Protein AF-A0A8T7APP6-F1 (afdb_monomer)

Mean predicted aligned error: 15.95 Å

Structure (mmCIF, N/CA/C/O backbone):
data_AF-A0A8T7APP6-F1
#
_entry.id   AF-A0A8T7APP6-F1
#
loop_
_atom_site.group_PDB
_atom_site.id
_atom_site.type_symbol
_atom_site.label_atom_id
_atom_site.label_alt_id
_atom_site.label_comp_id
_atom_site.label_asym_id
_atom_site.label_entity_id
_atom_site.label_seq_id
_atom_site.pdbx_PDB_ins_code
_atom_site.Cartn_x
_atom_site.Cartn_y
_atom_site.Cartn_z
_atom_site.occupancy
_atom_site.B_iso_or_equiv
_atom_site.auth_seq_id
_atom_site.auth_comp_id
_atom_site.auth_asym_id
_atom_site.auth_atom_id
_atom_site.pdbx_PDB_model_num
ATOM 1 N N . MET A 1 1 ? 75.623 -2.218 -17.864 1.00 38.72 1 MET A N 1
ATOM 2 C CA . MET A 1 1 ? 74.385 -1.971 -18.637 1.00 38.72 1 MET A CA 1
ATOM 3 C C . MET A 1 1 ? 73.734 -3.319 -18.942 1.00 38.72 1 MET A C 1
ATOM 5 O O . MET A 1 1 ? 74.278 -4.060 -19.744 1.00 38.72 1 MET A O 1
ATOM 9 N N . LYS A 1 2 ? 72.652 -3.696 -18.248 1.00 43.50 2 LYS A N 1
ATOM 10 C CA . LYS A 1 2 ? 71.908 -4.951 -18.480 1.00 43.50 2 LYS A CA 1
ATOM 11 C C . LYS A 1 2 ? 70.456 -4.585 -18.787 1.00 43.50 2 LYS A C 1
ATOM 13 O O . LYS A 1 2 ? 69.787 -4.009 -17.937 1.00 43.50 2 LYS A O 1
ATOM 18 N N . ARG A 1 3 ? 70.015 -4.845 -20.020 1.00 54.69 3 ARG A N 1
ATOM 19 C CA . ARG A 1 3 ? 68.634 -4.648 -20.479 1.00 54.69 3 ARG A CA 1
ATOM 20 C C . ARG A 1 3 ? 67.895 -5.976 -20.334 1.00 54.69 3 ARG A C 1
ATOM 22 O O . ARG A 1 3 ? 68.208 -6.918 -21.053 1.00 54.69 3 ARG A O 1
ATOM 29 N N . SER A 1 4 ? 66.944 -6.037 -19.407 1.00 59.22 4 SER A N 1
ATOM 30 C CA . SER A 1 4 ? 65.998 -7.147 -19.296 1.00 59.22 4 SER A CA 1
ATOM 31 C C . SER A 1 4 ? 64.778 -6.847 -20.165 1.00 59.22 4 SER A C 1
ATOM 33 O O . SER A 1 4 ? 64.033 -5.909 -19.893 1.00 59.22 4 SER A O 1
ATOM 35 N N . LEU A 1 5 ? 64.610 -7.633 -21.227 1.00 61.16 5 LEU A N 1
ATOM 36 C CA . LEU A 1 5 ? 63.409 -7.708 -22.057 1.00 61.16 5 LEU A CA 1
ATOM 37 C C . LEU A 1 5 ? 62.385 -8.602 -21.344 1.00 61.16 5 LEU A C 1
ATOM 39 O O . LEU A 1 5 ? 62.584 -9.810 -21.255 1.00 61.16 5 LEU A O 1
ATOM 43 N N . PHE A 1 6 ? 61.302 -8.014 -20.834 1.00 55.47 6 PHE A N 1
ATOM 44 C CA . PHE A 1 6 ? 60.120 -8.756 -20.391 1.00 55.47 6 PHE A CA 1
ATOM 45 C C . PHE A 1 6 ? 59.153 -8.885 -21.575 1.00 55.47 6 PHE A C 1
ATOM 47 O O . PHE A 1 6 ? 58.551 -7.901 -22.002 1.00 55.47 6 PHE A O 1
ATOM 54 N N . LEU A 1 7 ? 59.027 -10.100 -22.116 1.00 63.56 7 LEU A N 1
ATOM 55 C CA . LEU A 1 7 ? 57.957 -10.475 -23.041 1.00 63.56 7 LEU A CA 1
ATOM 56 C C . LEU A 1 7 ? 56.639 -10.563 -22.256 1.00 63.56 7 LEU A C 1
ATOM 58 O O . LEU A 1 7 ? 56.467 -11.454 -21.427 1.00 63.56 7 LEU A O 1
ATOM 62 N N . ALA A 1 8 ? 55.706 -9.654 -22.532 1.00 59.22 8 ALA A N 1
ATOM 63 C CA . ALA A 1 8 ? 54.322 -9.762 -22.087 1.00 59.22 8 ALA A CA 1
ATOM 64 C C . ALA A 1 8 ? 53.548 -10.650 -23.077 1.00 59.22 8 ALA A C 1
ATOM 66 O O . ALA A 1 8 ? 53.240 -10.232 -24.192 1.00 59.22 8 ALA A O 1
ATOM 67 N N . ALA A 1 9 ? 53.261 -11.891 -22.682 1.00 61.16 9 ALA A N 1
ATOM 68 C CA . ALA A 1 9 ? 52.357 -12.771 -23.412 1.00 61.16 9 ALA A CA 1
ATOM 69 C C . ALA A 1 9 ? 50.904 -12.337 -23.149 1.00 61.16 9 ALA A C 1
ATOM 71 O O . ALA A 1 9 ? 50.407 -12.460 -22.029 1.00 61.16 9 ALA A O 1
ATOM 72 N N . LEU A 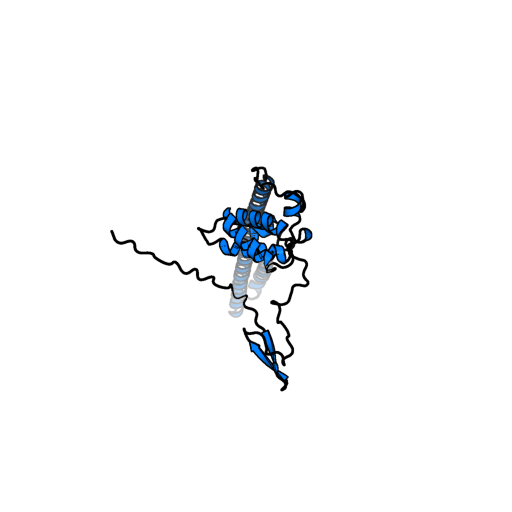1 10 ? 50.229 -11.811 -24.176 1.00 59.69 10 LEU A N 1
ATOM 73 C CA . LEU A 1 10 ? 48.789 -11.559 -24.158 1.00 59.69 10 LEU A CA 1
ATOM 74 C C . LEU A 1 10 ? 48.030 -12.896 -24.109 1.00 59.69 10 LEU A C 1
ATOM 76 O O . LEU A 1 10 ? 47.974 -13.614 -25.106 1.00 59.69 10 LEU A O 1
ATOM 80 N N . LEU A 1 11 ? 47.403 -13.211 -22.973 1.00 55.00 11 LEU A N 1
ATOM 81 C CA . LEU A 1 11 ? 46.329 -14.203 -22.915 1.00 55.00 11 LEU A CA 1
ATOM 82 C C . LEU A 1 11 ? 45.021 -13.530 -23.346 1.00 55.00 11 LEU A C 1
ATOM 84 O O . LEU A 1 11 ? 44.383 -12.830 -22.563 1.00 55.00 11 LEU A O 1
ATOM 88 N N . ALA A 1 12 ? 44.611 -13.756 -24.593 1.00 54.31 12 ALA A N 1
ATOM 89 C CA . ALA A 1 12 ? 43.241 -13.509 -25.019 1.00 54.31 12 ALA A CA 1
ATOM 90 C C . ALA A 1 12 ? 42.350 -14.615 -24.430 1.00 54.31 12 ALA A C 1
ATOM 92 O O . ALA A 1 12 ? 42.326 -15.740 -24.927 1.00 54.31 12 ALA A O 1
ATOM 93 N N . ALA A 1 13 ? 41.652 -14.314 -23.336 1.00 51.97 13 ALA A N 1
ATOM 94 C CA . ALA A 1 13 ? 40.596 -15.177 -22.829 1.00 51.97 13 ALA A CA 1
ATOM 95 C C . ALA A 1 13 ? 39.431 -15.149 -23.829 1.00 51.97 13 ALA A C 1
ATOM 97 O O . ALA A 1 13 ? 38.737 -14.140 -23.950 1.00 51.97 13 ALA A O 1
ATOM 98 N N . ALA A 1 14 ? 39.235 -16.243 -24.567 1.00 59.78 14 ALA A N 1
ATOM 99 C CA . ALA A 1 14 ? 38.012 -16.45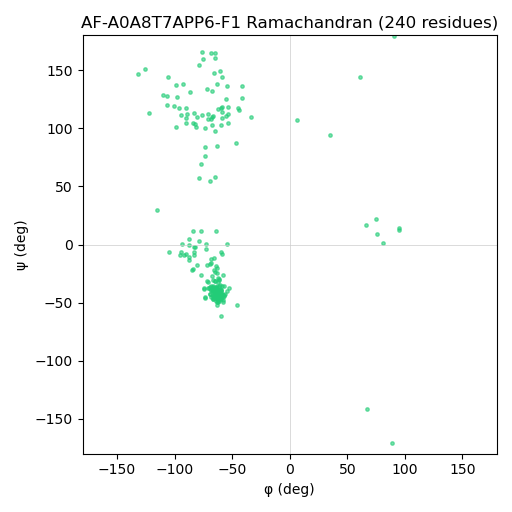0 -25.327 1.00 59.78 14 ALA A CA 1
ATOM 100 C C . ALA A 1 14 ? 36.841 -16.449 -24.335 1.00 59.78 14 ALA A C 1
ATOM 102 O O . ALA A 1 14 ? 36.791 -17.278 -23.425 1.00 59.78 14 ALA A O 1
ATOM 103 N N . THR A 1 15 ? 35.926 -15.494 -24.473 1.00 49.59 15 THR A N 1
ATOM 104 C CA . THR A 1 15 ? 34.665 -15.481 -23.734 1.00 49.59 15 THR A CA 1
ATOM 105 C C . THR A 1 15 ? 33.856 -16.686 -24.193 1.00 49.59 15 THR A C 1
ATOM 107 O O . THR A 1 15 ? 33.252 -16.666 -25.262 1.00 49.59 15 THR A O 1
ATOM 110 N N . ALA A 1 16 ? 33.918 -17.774 -23.428 1.00 57.25 16 ALA A N 1
ATOM 111 C CA . ALA A 1 16 ? 33.112 -18.955 -23.674 1.00 57.25 16 ALA A CA 1
ATOM 112 C C . ALA A 1 16 ? 31.644 -18.600 -23.402 1.00 57.25 16 ALA A C 1
ATOM 114 O O . ALA A 1 16 ? 31.233 -18.498 -22.245 1.00 57.25 16 ALA A O 1
ATOM 115 N N . ASP A 1 17 ? 30.865 -18.385 -24.462 1.00 53.62 17 ASP A N 1
ATOM 116 C CA . ASP A 1 17 ? 29.408 -18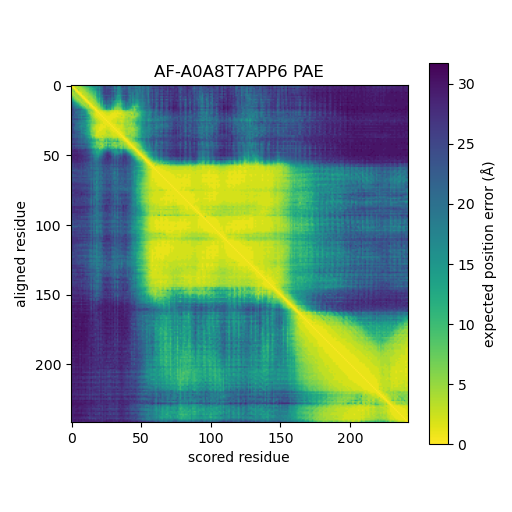.368 -24.376 1.00 53.62 17 ASP A CA 1
ATOM 117 C C . ASP A 1 17 ? 28.954 -19.727 -23.833 1.00 53.62 17 ASP A C 1
ATOM 119 O O . ASP A 1 17 ? 29.094 -20.763 -24.488 1.00 53.62 17 ASP A O 1
ATOM 123 N N . ALA A 1 18 ? 28.470 -19.738 -22.590 1.00 58.97 18 ALA A N 1
ATOM 124 C CA . ALA A 1 18 ? 28.021 -20.941 -21.902 1.00 58.97 18 ALA A CA 1
ATOM 125 C C . ALA A 1 18 ? 26.674 -21.410 -22.479 1.00 58.97 18 ALA A C 1
ATOM 127 O O . ALA A 1 18 ? 25.617 -21.205 -21.886 1.00 58.97 18 ALA A O 1
ATOM 128 N N . ALA A 1 19 ? 26.708 -22.026 -23.659 1.00 66.38 19 ALA A N 1
ATOM 129 C CA . ALA A 1 19 ? 25.568 -22.725 -24.236 1.00 66.38 19 ALA A CA 1
ATOM 130 C C . ALA A 1 19 ? 25.528 -24.173 -23.719 1.00 66.38 19 ALA A C 1
ATOM 132 O O . ALA A 1 19 ? 26.536 -24.881 -23.740 1.00 66.38 19 ALA A O 1
ATOM 133 N N . VAL A 1 20 ? 24.359 -24.626 -23.256 1.00 77.44 20 VAL A N 1
ATOM 134 C CA . VAL A 1 20 ? 24.126 -26.026 -22.868 1.00 77.44 20 VAL A CA 1
ATOM 135 C C . VAL A 1 20 ? 23.389 -26.724 -24.008 1.00 77.44 20 VAL A C 1
ATOM 137 O O . VAL A 1 20 ? 22.278 -26.344 -24.373 1.00 77.44 20 VAL A O 1
ATOM 140 N N . TYR A 1 21 ? 24.004 -27.757 -24.572 1.00 78.50 21 TYR A N 1
ATOM 141 C CA . TYR A 1 21 ? 23.461 -28.556 -25.665 1.00 78.50 21 TYR A CA 1
ATOM 142 C C . TYR A 1 21 ? 22.708 -29.763 -25.111 1.00 78.50 21 TYR A C 1
ATOM 144 O O . TYR A 1 21 ? 23.184 -30.432 -24.191 1.00 78.50 21 TYR A O 1
ATOM 152 N N . ARG A 1 22 ? 21.547 -30.075 -25.695 1.00 80.81 22 ARG A N 1
ATOM 153 C CA . ARG A 1 22 ? 20.831 -31.329 -25.449 1.00 80.81 22 ARG A CA 1
ATOM 154 C C . ARG A 1 22 ? 21.200 -32.317 -26.554 1.00 80.81 22 ARG A C 1
ATOM 156 O O . ARG A 1 22 ? 20.908 -32.067 -27.720 1.00 80.81 22 ARG A O 1
ATOM 163 N N . CYS A 1 23 ? 21.832 -33.424 -26.182 1.00 83.94 23 CYS A N 1
ATOM 164 C CA . CYS A 1 23 ? 22.243 -34.486 -27.094 1.00 83.94 23 CYS A CA 1
ATOM 165 C C . CYS A 1 23 ? 21.339 -35.707 -26.907 1.00 83.94 23 CYS A C 1
ATOM 167 O O . CYS A 1 23 ? 21.184 -36.196 -25.785 1.00 83.94 23 CYS A O 1
ATOM 169 N N . THR A 1 24 ? 20.770 -36.213 -28.000 1.00 83.94 24 THR A N 1
ATOM 170 C CA . THR A 1 24 ? 19.948 -37.432 -27.994 1.00 83.94 24 THR A CA 1
ATOM 171 C C . THR A 1 24 ? 20.737 -38.568 -28.643 1.00 83.94 24 THR A C 1
ATOM 173 O O . THR A 1 24 ? 21.173 -38.439 -29.787 1.00 83.94 24 THR A O 1
ATOM 176 N N . GLY A 1 25 ? 20.978 -39.645 -27.895 1.00 82.38 25 GLY A N 1
ATOM 177 C CA . GLY A 1 25 ? 21.683 -40.837 -28.368 1.00 82.38 25 GLY A CA 1
ATOM 178 C C . GLY A 1 25 ? 20.816 -41.721 -29.268 1.00 82.38 25 GLY A C 1
ATOM 179 O O . GLY A 1 25 ? 19.594 -41.583 -29.308 1.00 82.38 25 GLY A O 1
ATOM 180 N N . ALA A 1 26 ? 21.446 -42.660 -29.983 1.00 81.56 26 ALA A N 1
ATOM 181 C CA . ALA A 1 26 ? 20.751 -43.623 -30.850 1.00 81.56 26 ALA A CA 1
ATOM 182 C C . ALA A 1 26 ? 19.825 -44.589 -30.079 1.00 81.56 26 ALA A C 1
ATOM 184 O O . ALA A 1 26 ? 18.930 -45.193 -30.661 1.00 81.56 26 ALA A O 1
ATOM 185 N N . ASP A 1 27 ? 20.032 -44.717 -28.769 1.00 86.12 27 ASP A N 1
ATOM 186 C CA . ASP A 1 27 ? 19.192 -45.440 -27.811 1.00 86.12 27 ASP A CA 1
ATOM 187 C C . ASP A 1 27 ? 17.987 -44.617 -27.311 1.00 86.12 27 ASP A C 1
ATOM 189 O O . ASP A 1 27 ? 17.178 -45.111 -26.527 1.00 86.12 27 ASP A O 1
ATOM 193 N N . GLY A 1 28 ? 17.862 -43.357 -27.742 1.00 82.06 28 GLY A N 1
ATOM 194 C CA . GLY A 1 28 ? 16.847 -42.415 -27.273 1.00 82.06 28 GLY A CA 1
ATOM 195 C C . GLY A 1 28 ? 17.186 -41.735 -25.941 1.00 82.06 28 GLY A C 1
ATOM 196 O O . GLY A 1 28 ? 16.395 -40.920 -25.458 1.00 82.06 28 GLY A O 1
ATOM 197 N N . ALA A 1 29 ? 18.349 -42.011 -25.340 1.00 80.56 29 ALA A N 1
ATOM 198 C CA . ALA A 1 29 ? 18.755 -41.374 -24.093 1.00 80.56 29 ALA A CA 1
ATOM 199 C C . ALA A 1 29 ? 19.127 -39.900 -24.324 1.00 80.56 29 ALA A C 1
ATOM 201 O O . ALA A 1 29 ? 19.860 -39.553 -25.250 1.00 80.56 29 ALA A O 1
ATOM 202 N N . THR A 1 30 ? 18.625 -39.011 -23.463 1.00 81.56 30 THR A N 1
ATOM 203 C CA . THR A 1 30 ? 18.935 -37.575 -23.509 1.00 81.56 30 THR A CA 1
ATOM 204 C C . THR A 1 30 ? 20.030 -37.236 -22.497 1.00 81.56 30 THR A C 1
ATOM 206 O O . THR A 1 30 ? 19.879 -37.512 -21.309 1.00 81.56 30 THR A O 1
ATOM 209 N N . THR A 1 31 ? 21.098 -36.573 -22.942 1.00 84.75 31 THR A N 1
ATOM 210 C CA . THR A 1 31 ? 22.164 -36.031 -22.082 1.00 84.75 31 THR A CA 1
ATOM 211 C C . THR A 1 31 ? 22.378 -34.541 -22.351 1.00 84.75 31 THR A C 1
ATOM 213 O O . THR A 1 31 ? 22.114 -34.054 -23.450 1.00 84.75 31 THR A O 1
ATOM 216 N N . TYR A 1 32 ? 22.825 -33.796 -21.338 1.00 80.75 32 TYR A N 1
ATOM 217 C CA . TYR A 1 32 ? 23.113 -32.364 -21.448 1.00 80.75 32 TYR A CA 1
ATOM 218 C C . TYR A 1 32 ? 24.621 -32.143 -21.366 1.00 80.75 32 TYR A C 1
ATOM 220 O O . TYR A 1 32 ? 25.264 -32.639 -20.442 1.00 80.75 32 TYR A O 1
ATOM 228 N N . SER A 1 33 ? 25.183 -31.409 -22.324 1.00 81.38 33 SER A N 1
ATOM 229 C CA . SER A 1 33 ? 26.622 -31.153 -22.408 1.00 81.38 33 SER A CA 1
ATOM 230 C C . SER A 1 33 ? 26.912 -29.672 -22.626 1.00 81.38 33 SER A C 1
ATOM 232 O O . SER A 1 33 ? 26.165 -28.980 -23.310 1.00 81.38 33 SER A O 1
ATOM 234 N N . GLN A 1 34 ? 28.022 -29.182 -22.071 1.00 78.94 34 GLN A N 1
ATOM 235 C CA . GLN A 1 34 ? 28.552 -27.846 -22.384 1.00 78.94 34 GLN A CA 1
ATOM 236 C C . GLN A 1 34 ? 29.409 -27.843 -23.661 1.00 78.94 34 GLN A C 1
ATOM 238 O O . GLN A 1 34 ? 29.826 -26.791 -24.136 1.00 78.94 34 GLN A O 1
ATOM 243 N N . THR A 1 35 ? 29.675 -29.019 -24.234 1.00 80.06 35 THR A N 1
ATOM 244 C CA . THR A 1 35 ? 30.367 -29.176 -25.515 1.00 80.06 35 THR A CA 1
ATOM 245 C C . THR A 1 35 ? 29.378 -29.582 -26.613 1.00 80.06 35 THR A C 1
ATOM 247 O O . THR A 1 35 ? 28.447 -30.345 -26.335 1.00 80.06 35 THR A O 1
ATOM 250 N N . PRO A 1 36 ? 29.549 -29.098 -27.861 1.00 82.50 36 PRO A N 1
ATOM 251 C CA . PRO A 1 36 ? 28.665 -29.451 -28.970 1.00 82.50 36 PRO A CA 1
ATOM 252 C C . PRO A 1 36 ? 28.557 -30.969 -29.166 1.00 82.50 36 PRO A C 1
ATOM 254 O O . PRO A 1 36 ? 29.572 -31.667 -29.170 1.00 82.50 36 PRO A O 1
ATOM 257 N N . CYS A 1 37 ? 27.339 -31.476 -29.386 1.00 84.62 37 CYS A N 1
ATOM 258 C CA . CYS A 1 37 ? 27.117 -32.901 -29.646 1.00 84.62 37 CYS A CA 1
ATOM 259 C C . CYS A 1 37 ? 27.896 -33.364 -30.893 1.00 84.62 37 CYS A C 1
ATOM 261 O O . CYS A 1 37 ? 28.012 -32.615 -31.881 1.00 84.62 37 CYS A O 1
ATOM 263 N N . SER A 1 38 ? 28.409 -34.600 -30.853 1.00 79.00 38 SER A N 1
ATOM 264 C CA . SER A 1 38 ? 29.053 -35.254 -31.998 1.00 79.00 38 SER A CA 1
ATOM 265 C C . SER A 1 38 ? 28.063 -35.386 -33.163 1.00 79.00 38 SER A C 1
ATOM 267 O O . SER A 1 38 ? 26.856 -35.485 -32.955 1.00 79.00 38 SER A O 1
ATOM 269 N N . ALA A 1 39 ? 28.563 -35.349 -34.402 1.00 67.31 39 ALA A N 1
ATOM 270 C CA . ALA A 1 39 ? 27.765 -35.161 -35.625 1.00 67.31 39 ALA A CA 1
ATOM 271 C C . ALA A 1 39 ? 26.665 -36.215 -35.894 1.00 67.31 39 ALA A C 1
ATOM 273 O O . ALA A 1 39 ? 25.876 -36.037 -36.814 1.00 67.31 39 ALA A O 1
ATOM 274 N N . ALA A 1 40 ? 26.610 -37.294 -35.110 1.00 61.78 40 ALA A N 1
ATOM 275 C CA . ALA A 1 40 ? 25.603 -38.347 -35.213 1.00 61.78 40 ALA A CA 1
ATOM 276 C C . ALA A 1 40 ? 24.362 -38.118 -34.324 1.00 61.78 40 ALA A C 1
ATOM 278 O O . ALA A 1 40 ? 23.394 -38.862 -34.447 1.00 61.78 40 ALA A O 1
ATOM 279 N N . ALA A 1 41 ? 24.379 -37.122 -33.432 1.00 59.97 41 ALA A N 1
ATOM 280 C CA . ALA A 1 41 ? 23.245 -36.787 -32.575 1.00 59.97 41 ALA A CA 1
ATOM 281 C C . ALA A 1 41 ? 22.455 -35.605 -33.152 1.00 59.97 41 ALA A C 1
ATOM 283 O O . ALA A 1 41 ? 23.037 -34.605 -33.583 1.00 59.97 41 ALA A O 1
ATOM 284 N N . GLU A 1 42 ? 21.124 -35.705 -33.124 1.00 50.91 42 GLU A N 1
ATOM 285 C CA . GLU A 1 42 ? 20.236 -34.599 -33.475 1.00 50.91 42 GLU A CA 1
ATOM 286 C C . GLU A 1 42 ? 20.522 -33.411 -32.548 1.00 50.91 42 GLU A C 1
ATOM 288 O O . GLU A 1 42 ? 20.423 -33.505 -31.320 1.00 50.91 42 GLU A O 1
ATOM 293 N N . ARG A 1 43 ? 20.945 -32.294 -33.144 1.00 50.50 43 ARG A N 1
ATOM 294 C CA . ARG A 1 43 ? 21.257 -31.069 -32.414 1.00 50.50 43 ARG A CA 1
ATOM 295 C C . ARG A 1 43 ? 19.969 -30.309 -32.157 1.00 50.50 43 ARG A C 1
ATOM 297 O O . ARG A 1 43 ? 19.484 -29.605 -33.035 1.00 50.50 43 ARG A O 1
ATOM 304 N N . VAL A 1 44 ? 19.477 -30.378 -30.926 1.00 53.28 44 VAL A N 1
ATOM 305 C CA . VAL A 1 44 ? 18.569 -29.354 -30.411 1.00 53.28 44 VAL A CA 1
ATOM 306 C C . VAL A 1 44 ? 19.416 -28.413 -29.573 1.00 53.28 44 VAL A C 1
ATOM 308 O O . VAL A 1 44 ? 19.802 -28.731 -28.444 1.00 53.28 44 VAL A O 1
ATOM 311 N N . VAL A 1 45 ? 19.760 -27.259 -30.147 1.00 49.66 45 VAL A N 1
ATOM 312 C CA . VAL A 1 45 ? 20.283 -26.158 -29.341 1.00 49.66 45 VAL A CA 1
ATOM 313 C C . VAL A 1 45 ? 19.158 -25.790 -28.386 1.00 49.66 45 VAL A C 1
ATOM 315 O O . VAL A 1 45 ? 18.069 -25.411 -28.816 1.00 49.66 45 VAL A O 1
ATOM 318 N N . VAL A 1 46 ? 19.383 -25.962 -27.085 1.00 49.00 46 VAL A N 1
ATOM 319 C CA . VAL A 1 46 ? 18.485 -25.405 -26.073 1.00 49.00 46 VAL A CA 1
ATOM 320 C C . VAL A 1 46 ? 18.826 -23.920 -26.000 1.00 49.00 46 VAL A C 1
ATOM 322 O O . VAL A 1 46 ? 19.478 -23.446 -25.073 1.00 49.00 46 VAL A O 1
ATOM 325 N N . ASP A 1 47 ? 18.483 -23.206 -27.070 1.00 45.22 47 ASP A N 1
ATOM 326 C CA . ASP A 1 47 ? 18.655 -21.769 -27.175 1.00 45.22 47 ASP A CA 1
ATOM 327 C C . ASP A 1 47 ? 17.728 -21.110 -26.165 1.00 45.22 47 ASP A C 1
ATOM 329 O O . ASP A 1 47 ? 16.513 -21.102 -26.349 1.00 45.22 47 ASP A O 1
ATOM 333 N N . LYS A 1 48 ? 18.350 -20.524 -25.135 1.00 44.31 48 LYS A N 1
ATOM 334 C CA . LYS A 1 48 ? 17.763 -19.625 -24.136 1.00 44.31 48 LYS A CA 1
ATOM 335 C C . LYS A 1 48 ? 16.633 -20.242 -23.296 1.00 44.31 48 LYS A C 1
ATOM 337 O O . LYS A 1 48 ? 15.781 -20.999 -23.748 1.00 44.31 48 LYS A O 1
ATOM 342 N N . ALA A 1 49 ? 16.583 -19.847 -22.021 1.00 46.78 49 ALA A N 1
ATOM 343 C CA . ALA A 1 49 ? 15.334 -19.889 -21.257 1.00 46.78 49 ALA A CA 1
ATOM 344 C C . ALA A 1 49 ? 14.194 -19.396 -22.168 1.00 46.78 49 ALA A C 1
ATOM 346 O O . ALA A 1 49 ? 14.447 -18.437 -22.903 1.00 46.78 49 ALA A O 1
ATOM 347 N N . PRO A 1 50 ? 13.024 -20.068 -22.175 1.00 46.38 50 PRO A N 1
ATOM 348 C CA . PRO A 1 50 ? 12.012 -19.986 -23.224 1.00 46.38 50 PRO A CA 1
ATOM 349 C C . PRO A 1 50 ? 11.968 -18.594 -23.823 1.00 46.38 50 PRO A C 1
ATOM 351 O O . PRO A 1 50 ? 11.603 -17.637 -23.137 1.00 46.38 50 PRO A O 1
ATOM 354 N N . GLY A 1 51 ? 12.426 -18.508 -25.075 1.00 43.22 51 GLY A N 1
ATOM 355 C CA . GLY A 1 51 ? 12.372 -17.297 -25.862 1.00 43.22 51 GLY A CA 1
ATOM 356 C C . GLY A 1 51 ? 11.003 -16.678 -25.665 1.00 43.22 51 GLY A C 1
ATOM 357 O O . GLY A 1 51 ? 9.978 -17.275 -26.002 1.00 43.22 51 GLY A O 1
ATOM 358 N N . SER A 1 52 ? 11.001 -15.489 -25.074 1.00 48.12 52 SER A N 1
ATOM 359 C CA . SER A 1 52 ? 9.884 -14.590 -25.199 1.00 48.12 52 SER A CA 1
ATOM 360 C C . SER A 1 52 ? 9.647 -14.430 -26.700 1.00 48.12 52 SER A C 1
ATOM 362 O O . SER A 1 52 ? 10.346 -13.692 -27.384 1.00 48.12 52 SER A O 1
ATOM 364 N N . THR A 1 53 ? 8.607 -15.076 -27.211 1.00 45.16 53 THR A N 1
ATOM 365 C CA . THR A 1 53 ? 7.838 -14.504 -28.320 1.00 45.16 53 THR A CA 1
ATOM 366 C C . THR A 1 53 ? 7.240 -13.145 -27.920 1.00 45.16 53 THR A C 1
ATOM 368 O O . THR A 1 53 ? 6.673 -12.450 -28.755 1.00 45.16 53 THR A O 1
ATOM 371 N N . GLY A 1 54 ? 7.385 -12.751 -26.645 1.00 47.00 54 GLY A N 1
ATOM 372 C CA . GLY A 1 54 ? 7.165 -11.411 -26.134 1.00 47.00 54 GLY A CA 1
ATOM 373 C C . GLY A 1 54 ? 7.968 -10.392 -26.925 1.00 47.00 54 GLY A C 1
ATOM 374 O O . GLY A 1 54 ? 9.197 -10.391 -26.884 1.00 47.00 54 GLY A O 1
ATOM 375 N N . THR A 1 55 ? 7.228 -9.562 -27.659 1.00 54.50 55 THR A N 1
ATOM 376 C CA . THR A 1 55 ? 7.468 -8.126 -27.816 1.00 54.50 55 THR A CA 1
ATOM 377 C C . THR A 1 55 ? 8.769 -7.693 -27.159 1.00 54.50 55 THR A C 1
ATOM 379 O O . THR A 1 55 ? 8.848 -7.677 -25.929 1.00 54.50 55 THR A O 1
ATOM 382 N N . SER A 1 56 ? 9.792 -7.389 -27.970 1.00 57.69 56 SER A N 1
ATOM 383 C CA . SER A 1 56 ? 11.058 -6.864 -27.460 1.00 57.69 56 SER A CA 1
ATOM 384 C C . SER A 1 56 ? 10.731 -5.786 -26.437 1.00 57.69 56 SER A C 1
ATOM 386 O O . SER A 1 56 ? 10.049 -4.818 -26.787 1.00 57.69 56 SER A O 1
ATOM 388 N N . ALA A 1 57 ? 11.124 -5.994 -25.180 1.00 67.62 57 ALA A N 1
ATOM 389 C CA . ALA A 1 57 ? 10.892 -5.003 -24.149 1.00 67.62 57 ALA A CA 1
ATOM 390 C C . ALA A 1 57 ? 11.491 -3.692 -24.662 1.00 67.62 57 ALA A C 1
ATOM 392 O O . ALA A 1 57 ? 12.682 -3.639 -24.978 1.00 67.62 57 ALA A O 1
ATOM 393 N N . ASP A 1 58 ? 10.653 -2.670 -24.832 1.00 82.00 58 ASP A N 1
ATOM 394 C CA . ASP A 1 58 ? 11.131 -1.369 -25.268 1.00 82.00 58 ASP A CA 1
ATOM 395 C C . ASP A 1 58 ? 11.858 -0.727 -24.090 1.00 82.00 58 ASP A C 1
ATOM 397 O O . ASP A 1 58 ? 11.297 0.020 -23.291 1.00 82.00 58 ASP A O 1
ATOM 401 N N . CYS A 1 59 ? 13.129 -1.079 -23.924 1.00 89.44 59 CYS A N 1
ATOM 402 C CA . CYS A 1 59 ? 13.901 -0.596 -22.794 1.00 89.44 59 CYS A CA 1
ATOM 403 C C . CYS A 1 59 ? 14.129 0.920 -22.856 1.00 89.44 59 CYS A C 1
ATOM 405 O O . CYS A 1 59 ? 14.494 1.506 -21.840 1.00 89.44 59 CYS A O 1
ATOM 407 N N . ARG A 1 60 ? 13.837 1.582 -23.988 1.00 89.25 60 ARG A N 1
ATOM 408 C CA . ARG A 1 60 ? 13.931 3.043 -24.109 1.00 89.25 60 ARG A CA 1
ATOM 409 C C . ARG A 1 60 ? 13.001 3.752 -23.129 1.00 89.25 60 ARG A C 1
ATOM 411 O O . ARG A 1 60 ? 13.402 4.749 -22.546 1.00 89.25 60 ARG A O 1
ATOM 418 N N . VAL A 1 61 ? 11.799 3.216 -22.900 1.00 89.75 61 VAL A N 1
ATOM 419 C CA . VAL A 1 61 ? 10.853 3.753 -21.903 1.00 89.75 61 VAL A CA 1
ATOM 420 C C . VAL A 1 61 ? 11.131 3.246 -20.483 1.00 89.75 61 VAL A C 1
ATOM 422 O O . VAL A 1 61 ? 10.760 3.901 -19.508 1.00 89.75 61 VAL A O 1
ATOM 425 N N . ALA A 1 62 ? 11.837 2.120 -20.333 1.00 92.06 62 ALA A N 1
ATOM 426 C CA . ALA A 1 62 ? 12.222 1.593 -19.024 1.00 92.06 62 ALA A CA 1
ATOM 427 C C . ALA A 1 62 ? 13.264 2.475 -18.317 1.00 92.06 62 ALA A C 1
ATOM 429 O O . ALA A 1 62 ? 13.202 2.625 -17.094 1.00 92.06 62 ALA A O 1
ATOM 430 N N . GLU A 1 63 ? 14.198 3.083 -19.057 1.00 92.56 63 GLU A N 1
ATOM 431 C CA . GLU A 1 63 ? 15.232 3.947 -18.476 1.00 92.56 63 GLU A CA 1
ATOM 432 C C . GLU A 1 63 ? 14.646 5.150 -17.712 1.00 92.56 63 GLU A C 1
ATOM 434 O O . GLU A 1 63 ? 14.858 5.235 -16.494 1.00 92.56 63 GLU A O 1
ATOM 439 N N . PRO A 1 64 ? 13.886 6.063 -18.347 1.00 91.38 64 PRO A N 1
ATOM 440 C CA . PRO A 1 64 ? 13.359 7.241 -17.667 1.00 91.38 64 PRO A CA 1
ATOM 441 C C . PRO A 1 64 ? 12.353 6.862 -16.573 1.00 91.38 64 PRO A C 1
ATOM 443 O O . PRO A 1 64 ? 12.304 7.520 -15.529 1.00 91.38 64 PRO A O 1
ATOM 446 N N . PHE A 1 65 ? 11.604 5.767 -16.746 1.00 93.19 65 PHE A N 1
ATOM 447 C CA . PHE A 1 65 ? 10.690 5.280 -15.717 1.00 93.19 65 PHE A CA 1
ATOM 448 C C . PHE A 1 65 ? 11.457 4.781 -14.487 1.00 93.19 65 PHE A C 1
ATOM 450 O O . PHE A 1 65 ? 11.170 5.193 -13.363 1.00 93.19 65 PHE A O 1
ATOM 457 N N . SER A 1 66 ? 12.505 3.974 -14.680 1.00 94.75 66 SER A N 1
ATOM 458 C CA . SER A 1 66 ? 13.360 3.505 -13.582 1.00 94.75 66 SER A CA 1
ATOM 459 C C . SER A 1 66 ? 14.048 4.651 -12.843 1.00 94.75 66 SER A C 1
ATOM 461 O O . SER A 1 66 ? 14.169 4.609 -11.618 1.00 94.75 66 SER A O 1
ATOM 463 N N . ARG A 1 67 ? 14.424 5.714 -13.563 1.00 94.44 67 ARG A N 1
ATOM 464 C CA . ARG A 1 67 ? 14.989 6.940 -12.996 1.00 94.44 67 ARG A CA 1
ATOM 465 C C . ARG A 1 67 ? 13.985 7.647 -12.084 1.00 94.44 67 ARG A C 1
ATOM 467 O O . ARG A 1 67 ? 14.341 8.012 -10.964 1.00 94.44 67 ARG A O 1
ATOM 474 N N . ALA A 1 68 ? 12.734 7.786 -12.524 1.00 92.69 68 ALA A N 1
ATOM 475 C CA . ALA A 1 68 ? 11.660 8.375 -11.724 1.00 92.69 68 ALA A CA 1
ATOM 476 C C . ALA A 1 68 ? 11.373 7.556 -10.453 1.00 92.69 68 ALA A C 1
ATOM 478 O O . ALA A 1 68 ? 11.320 8.114 -9.355 1.00 92.69 68 ALA A O 1
ATOM 479 N N . VAL A 1 69 ? 11.279 6.227 -10.575 1.00 95.25 69 VAL A N 1
ATOM 480 C CA . VAL A 1 69 ? 11.080 5.325 -9.427 1.00 95.25 69 VAL A CA 1
ATOM 481 C C . VAL A 1 69 ? 12.260 5.409 -8.452 1.00 95.25 69 VAL A C 1
ATOM 483 O O . VAL A 1 69 ? 12.060 5.542 -7.245 1.00 95.25 69 VAL A O 1
ATOM 486 N N . ALA A 1 70 ? 13.499 5.376 -8.952 1.00 96.00 70 ALA A N 1
ATOM 487 C CA . ALA A 1 70 ? 14.696 5.457 -8.117 1.00 96.00 70 ALA A CA 1
ATOM 488 C C . ALA A 1 70 ? 14.782 6.797 -7.370 1.00 96.00 70 ALA A C 1
ATOM 490 O O . ALA A 1 70 ? 15.183 6.824 -6.205 1.00 96.00 70 ALA A O 1
ATOM 491 N N . LYS A 1 71 ? 14.347 7.896 -7.999 1.00 94.00 71 LYS A N 1
ATOM 492 C CA . LYS A 1 71 ? 14.238 9.212 -7.360 1.00 94.00 71 LYS A CA 1
ATOM 493 C C . LYS A 1 71 ? 13.235 9.201 -6.203 1.00 94.00 71 LYS A C 1
ATOM 495 O O . LYS A 1 71 ? 13.595 9.617 -5.103 1.00 94.00 71 LYS A O 1
ATOM 500 N N . MET A 1 72 ? 12.025 8.674 -6.410 1.00 93.75 72 MET A N 1
ATOM 501 C CA . MET A 1 72 ? 11.014 8.543 -5.345 1.00 93.75 72 MET A CA 1
ATOM 502 C C . MET A 1 72 ? 11.521 7.676 -4.185 1.00 93.75 72 MET A C 1
ATOM 504 O O . MET A 1 72 ? 11.426 8.058 -3.018 1.00 93.75 72 MET A O 1
ATOM 508 N N . MET A 1 73 ? 12.171 6.555 -4.502 1.00 95.44 73 MET A N 1
ATOM 509 C CA . MET A 1 73 ? 12.802 5.687 -3.509 1.00 95.44 73 MET A CA 1
ATOM 510 C C . MET A 1 73 ? 13.870 6.436 -2.688 1.00 95.44 73 MET A C 1
ATOM 512 O O . MET A 1 73 ? 13.921 6.311 -1.463 1.00 95.44 73 MET A O 1
ATOM 516 N N . LYS A 1 74 ? 14.716 7.259 -3.330 1.00 93.88 74 LYS A N 1
ATOM 517 C CA . LYS A 1 74 ? 15.720 8.094 -2.640 1.00 93.88 74 LYS A CA 1
ATOM 518 C C . LYS A 1 74 ? 15.102 9.198 -1.783 1.00 93.88 74 LYS A C 1
ATOM 520 O O . LYS A 1 74 ? 15.680 9.556 -0.760 1.00 93.88 74 LYS A O 1
ATOM 525 N N . GLN A 1 75 ? 13.906 9.659 -2.135 1.00 93.00 75 GLN A N 1
ATOM 526 C CA . GLN A 1 75 ? 13.085 10.568 -1.330 1.00 93.00 75 GLN A CA 1
ATOM 527 C C . GLN A 1 75 ? 12.360 9.869 -0.164 1.00 93.00 75 GLN A C 1
ATOM 529 O O . GLN A 1 75 ? 11.523 10.488 0.486 1.00 93.00 75 GLN A O 1
ATOM 534 N N . ARG A 1 76 ? 12.713 8.609 0.145 1.00 94.00 76 ARG A N 1
ATOM 535 C CA . ARG A 1 76 ? 12.152 7.796 1.239 1.00 94.00 76 ARG A CA 1
ATOM 536 C C . ARG A 1 76 ? 10.674 7.437 1.065 1.00 94.00 76 ARG A C 1
ATOM 538 O O . ARG A 1 76 ? 10.066 7.005 2.040 1.00 94.00 76 ARG A O 1
ATOM 545 N N . LEU A 1 77 ? 10.113 7.553 -0.142 1.00 94.62 77 LEU A N 1
ATOM 546 C CA . LEU A 1 77 ? 8.796 6.981 -0.413 1.00 94.62 77 LEU A CA 1
ATOM 547 C C . LEU A 1 77 ? 8.910 5.460 -0.360 1.00 94.62 77 LEU A C 1
ATOM 549 O O . LEU A 1 77 ? 9.810 4.867 -0.965 1.00 94.62 77 LEU A O 1
ATOM 553 N N . SER A 1 78 ? 7.997 4.826 0.363 1.00 96.06 78 SER A N 1
ATOM 554 C CA . SER A 1 78 ? 7.830 3.381 0.332 1.00 96.06 78 SER A CA 1
ATOM 555 C C . SER A 1 78 ? 7.364 2.927 -1.050 1.00 96.06 78 SER A C 1
ATOM 557 O O . SER A 1 78 ? 6.832 3.696 -1.851 1.00 96.06 78 SER A O 1
ATOM 559 N N . LYS A 1 79 ? 7.550 1.638 -1.332 1.00 96.38 79 LYS A N 1
ATOM 560 C CA . LYS A 1 79 ? 7.109 1.044 -2.592 1.00 96.38 79 LYS A CA 1
ATOM 561 C C . LYS A 1 79 ? 5.611 1.254 -2.825 1.00 96.38 79 LYS A C 1
ATOM 563 O O . LYS A 1 79 ? 5.212 1.578 -3.938 1.00 96.38 79 LYS A O 1
ATOM 568 N N . ASP A 1 80 ? 4.802 1.075 -1.784 1.00 95.56 80 ASP A N 1
ATOM 569 C CA . ASP A 1 80 ? 3.347 1.181 -1.882 1.00 95.56 80 ASP A CA 1
ATOM 570 C C . ASP A 1 80 ? 2.907 2.632 -2.123 1.00 95.56 80 ASP A C 1
ATOM 572 O O . ASP A 1 80 ? 2.000 2.862 -2.920 1.00 95.56 80 ASP A O 1
ATOM 576 N N . GLU A 1 81 ? 3.599 3.610 -1.525 1.00 93.88 81 GLU A N 1
ATOM 577 C CA . GLU A 1 81 ? 3.396 5.034 -1.826 1.00 93.88 81 GLU A CA 1
ATOM 578 C C . GLU A 1 81 ? 3.757 5.348 -3.279 1.00 93.88 81 GLU A C 1
ATOM 580 O O . GLU A 1 81 ? 2.960 5.952 -3.984 1.00 93.88 81 GLU A O 1
ATOM 585 N N . THR A 1 82 ? 4.898 4.873 -3.783 1.00 93.88 82 THR A N 1
ATOM 586 C CA . THR A 1 82 ? 5.266 5.067 -5.194 1.00 93.88 82 THR A CA 1
ATOM 587 C C . THR A 1 82 ? 4.286 4.403 -6.158 1.00 93.88 82 THR A C 1
ATOM 589 O O . THR A 1 82 ? 3.940 4.988 -7.180 1.00 93.88 82 THR A O 1
ATOM 592 N N . ILE A 1 83 ? 3.782 3.209 -5.838 1.00 93.81 83 ILE A N 1
ATOM 593 C CA . ILE A 1 83 ? 2.716 2.565 -6.616 1.00 93.81 83 ILE A CA 1
ATOM 594 C C . ILE A 1 83 ? 1.441 3.418 -6.591 1.00 93.81 83 ILE A C 1
ATOM 596 O O . ILE A 1 83 ? 0.800 3.583 -7.629 1.00 93.81 83 ILE A O 1
ATOM 600 N N . ALA A 1 84 ? 1.076 3.974 -5.434 1.00 92.62 84 ALA A N 1
ATOM 601 C CA . ALA A 1 84 ? -0.068 4.870 -5.307 1.00 92.62 84 ALA A CA 1
ATOM 602 C C . ALA A 1 84 ? 0.101 6.151 -6.142 1.00 92.62 84 ALA A C 1
ATOM 604 O O . ALA A 1 84 ? -0.851 6.545 -6.816 1.00 92.62 84 ALA A O 1
ATOM 605 N N . GLU A 1 85 ? 1.304 6.736 -6.183 1.00 87.94 85 GLU A N 1
ATOM 606 C CA . GLU A 1 85 ? 1.612 7.913 -7.015 1.00 87.94 85 GLU A CA 1
ATOM 607 C C . GLU A 1 85 ? 1.439 7.643 -8.513 1.00 87.94 85 GLU A C 1
ATOM 609 O O . GLU A 1 85 ? 1.053 8.524 -9.279 1.00 87.94 85 GLU A O 1
ATOM 614 N N . PHE A 1 86 ? 1.643 6.399 -8.937 1.00 90.62 86 PHE A N 1
ATOM 615 C CA . PHE A 1 86 ? 1.389 5.975 -10.308 1.00 90.62 86 PHE A CA 1
ATOM 616 C C . PHE A 1 86 ? -0.075 5.596 -10.591 1.00 90.62 86 PHE A C 1
ATOM 618 O O . PHE A 1 86 ? -0.368 5.046 -11.647 1.00 90.62 86 PHE A O 1
ATOM 625 N N . GLY A 1 87 ? -1.015 5.892 -9.691 1.00 88.62 87 GLY A N 1
ATOM 626 C CA . GLY A 1 87 ? -2.435 5.556 -9.856 1.00 88.62 87 GLY A CA 1
ATOM 627 C C . GLY A 1 87 ? -2.846 4.235 -9.199 1.00 88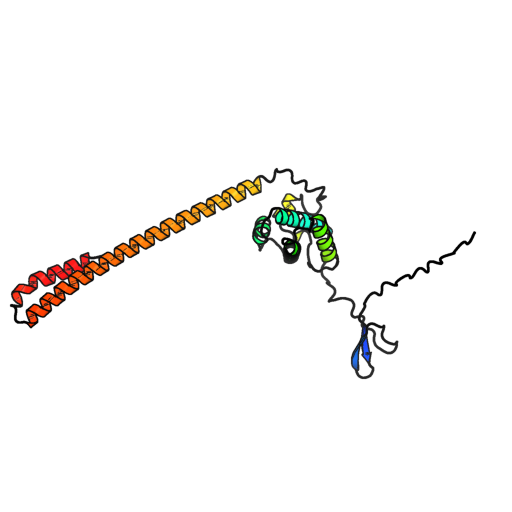.62 87 GLY A C 1
ATOM 628 O O . GLY A 1 87 ? -3.950 3.741 -9.432 1.00 88.62 87 GLY A O 1
ATOM 629 N N . GLY A 1 88 ? -1.985 3.663 -8.354 1.00 91.81 88 GLY A N 1
ATOM 630 C CA . GLY A 1 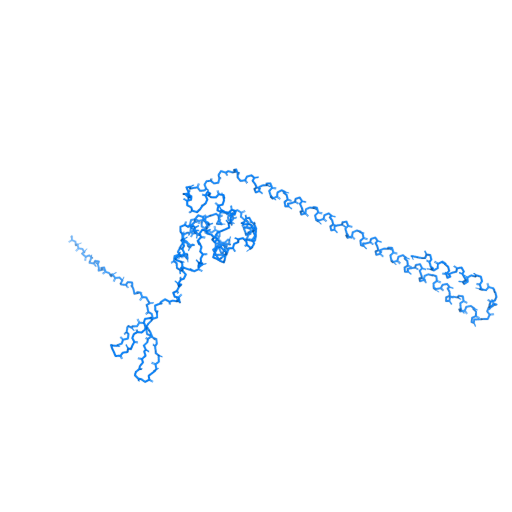88 ? -2.268 2.472 -7.561 1.00 91.81 88 GLY A CA 1
ATOM 631 C C . GLY A 1 88 ? -1.902 1.148 -8.246 1.00 91.81 88 GLY A C 1
ATOM 632 O O . GLY A 1 88 ? -1.428 1.115 -9.382 1.00 91.81 88 GLY A O 1
ATOM 633 N N . PRO A 1 89 ? -2.129 0.011 -7.561 1.00 88.94 89 PRO A N 1
ATOM 634 C CA . PRO A 1 89 ? -1.681 -1.304 -8.024 1.00 88.94 89 PRO A CA 1
ATOM 635 C C . PRO A 1 89 ? -2.347 -1.760 -9.330 1.00 88.94 89 PRO A C 1
ATOM 637 O O . PRO A 1 89 ? -1.772 -2.572 -10.045 1.00 88.94 89 PRO A O 1
ATOM 640 N N . GLY A 1 90 ? -3.532 -1.234 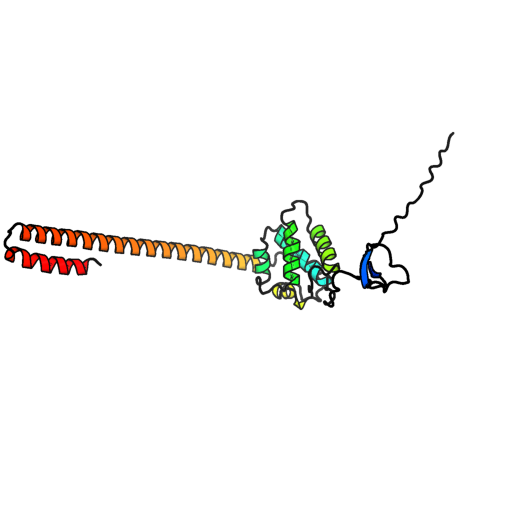-9.660 1.00 89.50 90 GLY A N 1
ATOM 641 C CA . GLY A 1 90 ? -4.214 -1.514 -10.928 1.00 89.50 90 GLY A CA 1
ATOM 642 C C . GLY A 1 90 ? -3.696 -0.700 -12.119 1.00 89.50 90 GLY A C 1
ATOM 643 O O . GLY A 1 90 ? -3.956 -1.078 -13.258 1.00 89.50 90 GLY A O 1
ATOM 644 N N . ALA A 1 91 ? -2.969 0.396 -11.876 1.00 89.06 91 ALA A N 1
ATOM 645 C CA . ALA A 1 91 ? -2.436 1.259 -12.930 1.00 89.06 91 ALA A CA 1
ATOM 646 C C . ALA A 1 91 ? -1.093 0.760 -13.491 1.00 89.06 91 ALA A C 1
ATOM 648 O O . ALA A 1 91 ? -0.731 1.083 -14.620 1.00 89.06 91 ALA A O 1
ATOM 649 N N . LEU A 1 92 ? -0.359 -0.053 -12.725 1.00 91.50 92 LEU A N 1
ATOM 650 C CA . LEU A 1 92 ? 0.892 -0.671 -13.159 1.00 91.50 92 LEU A CA 1
ATOM 651 C C . LEU A 1 92 ? 0.614 -2.021 -13.816 1.00 91.50 92 LEU A C 1
ATOM 653 O O . LEU A 1 92 ? 0.180 -2.968 -13.158 1.00 91.50 92 LEU A O 1
ATOM 657 N N . LYS A 1 93 ? 0.947 -2.163 -15.103 1.00 92.44 93 LYS A N 1
ATOM 658 C CA . LYS A 1 93 ? 0.973 -3.496 -15.719 1.00 92.44 93 LYS A CA 1
ATOM 659 C C . LYS A 1 93 ? 2.116 -4.334 -15.145 1.00 92.44 93 LYS A C 1
ATOM 661 O O . LYS A 1 93 ? 3.050 -3.822 -14.523 1.00 92.44 93 LYS A O 1
ATOM 666 N N . SER A 1 94 ? 2.058 -5.647 -15.385 1.00 89.56 94 SER A N 1
ATOM 667 C CA . SER A 1 94 ? 2.979 -6.614 -14.769 1.00 89.56 94 SER A CA 1
ATOM 668 C C . SER A 1 94 ? 4.464 -6.267 -14.950 1.00 89.56 94 SER A C 1
ATOM 670 O O . SER A 1 94 ? 5.236 -6.450 -14.011 1.00 89.56 94 SER A O 1
ATOM 672 N N . GLY A 1 95 ? 4.873 -5.732 -16.108 1.00 92.62 95 GLY A N 1
ATOM 673 C CA . GLY A 1 95 ? 6.269 -5.360 -16.341 1.00 92.62 95 GLY A CA 1
ATOM 674 C C . GLY A 1 95 ? 6.712 -4.102 -15.605 1.00 92.62 95 GLY A C 1
ATOM 675 O O . GLY A 1 95 ? 7.733 -4.140 -14.919 1.00 92.62 95 GLY A O 1
ATOM 676 N N . ALA A 1 96 ? 5.908 -3.037 -15.634 1.00 93.94 96 ALA A N 1
ATOM 677 C CA . ALA A 1 96 ? 6.169 -1.828 -14.853 1.00 93.94 96 ALA A CA 1
ATOM 678 C C . ALA A 1 96 ? 6.204 -2.128 -13.343 1.00 93.94 96 ALA A C 1
ATOM 680 O O . ALA A 1 96 ? 7.106 -1.680 -12.637 1.00 93.94 96 ALA A O 1
ATOM 681 N N . GLY A 1 97 ? 5.288 -2.970 -12.851 1.00 95.06 97 GLY A N 1
ATOM 682 C CA . GLY A 1 97 ? 5.286 -3.423 -11.459 1.00 95.06 97 GLY A CA 1
ATOM 683 C C . GLY A 1 97 ? 6.533 -4.236 -11.085 1.00 95.06 97 GLY A C 1
ATOM 684 O O . GLY A 1 97 ? 7.095 -4.046 -10.005 1.00 95.06 97 GLY A O 1
ATOM 685 N N . ARG A 1 98 ? 7.018 -5.121 -11.969 1.00 96.00 98 ARG A N 1
ATOM 686 C CA . ARG A 1 98 ? 8.285 -5.851 -11.763 1.00 96.00 98 ARG A CA 1
ATOM 687 C C . ARG A 1 98 ? 9.489 -4.909 -11.726 1.00 96.00 98 ARG A C 1
ATOM 689 O O . ARG A 1 98 ? 10.336 -5.073 -10.852 1.00 96.00 98 ARG A O 1
ATOM 696 N N . LEU A 1 99 ? 9.534 -3.914 -12.610 1.00 96.56 99 LEU A N 1
ATOM 697 C CA . LEU A 1 99 ? 10.582 -2.892 -12.626 1.00 96.56 99 LEU A CA 1
ATOM 698 C C . LEU A 1 99 ? 10.589 -2.083 -11.321 1.00 96.56 99 LEU A C 1
ATOM 700 O O . LEU A 1 99 ? 11.642 -1.941 -10.702 1.00 96.56 99 LEU A O 1
ATOM 704 N N . VAL A 1 100 ? 9.422 -1.628 -10.849 1.00 96.75 100 VAL A N 1
ATOM 705 C CA . VAL A 1 100 ? 9.298 -0.915 -9.565 1.00 96.75 100 VAL A CA 1
ATOM 706 C C . VAL A 1 100 ? 9.810 -1.780 -8.414 1.00 96.75 100 VAL A C 1
ATOM 708 O O . VAL A 1 100 ? 10.649 -1.336 -7.634 1.00 96.75 100 VAL A O 1
ATOM 711 N N . ASN A 1 101 ? 9.366 -3.039 -8.331 1.00 97.06 101 ASN A N 1
ATOM 712 C CA . ASN A 1 101 ? 9.852 -3.970 -7.310 1.00 97.06 101 ASN A CA 1
ATOM 713 C C . ASN A 1 101 ? 11.379 -4.130 -7.363 1.00 97.06 101 ASN A C 1
ATOM 715 O O . ASN A 1 101 ? 12.018 -4.112 -6.314 1.00 97.06 101 ASN A O 1
ATOM 719 N N . TYR A 1 102 ? 11.955 -4.253 -8.562 1.00 97.56 102 TYR A N 1
ATOM 720 C CA . TYR A 1 102 ? 13.396 -4.405 -8.758 1.00 97.56 102 TYR A CA 1
ATOM 721 C C . TYR A 1 102 ? 14.184 -3.184 -8.280 1.00 97.56 102 TYR A C 1
ATOM 723 O O . TYR A 1 102 ? 15.149 -3.339 -7.536 1.00 97.56 102 TYR A O 1
ATOM 731 N N . VAL A 1 103 ? 13.746 -1.971 -8.631 1.00 97.62 103 VAL A N 1
ATOM 732 C CA . VAL A 1 103 ? 14.367 -0.726 -8.152 1.00 97.62 103 VAL A CA 1
ATOM 733 C C . VAL A 1 103 ? 14.366 -0.674 -6.620 1.00 97.62 103 VAL A C 1
ATOM 735 O O . VAL A 1 103 ? 15.395 -0.380 -6.010 1.00 97.62 103 VAL A O 1
ATOM 738 N N . TYR A 1 104 ? 13.248 -1.043 -5.991 1.00 97.88 104 TYR A N 1
ATOM 739 C CA . TYR A 1 104 ? 13.095 -1.024 -4.535 1.00 97.88 104 TYR A CA 1
ATOM 740 C C . TYR A 1 104 ? 13.936 -2.062 -3.780 1.00 97.88 104 TYR A C 1
ATOM 742 O O . TYR A 1 104 ? 14.169 -1.874 -2.583 1.00 97.88 104 TYR A O 1
ATOM 750 N N . LEU A 1 105 ? 14.474 -3.096 -4.444 1.00 97.25 105 LEU A N 1
ATOM 751 C CA . LEU A 1 105 ? 15.456 -4.005 -3.828 1.00 97.25 105 LEU A CA 1
ATOM 752 C C . LEU A 1 105 ? 16.700 -3.253 -3.332 1.00 97.25 105 LEU A C 1
ATOM 754 O O . LEU A 1 105 ? 17.352 -3.682 -2.382 1.00 97.25 105 LEU A O 1
ATOM 758 N N . TYR A 1 106 ? 17.006 -2.106 -3.940 1.00 96.88 106 TYR A N 1
ATOM 759 C CA . TYR A 1 106 ? 18.165 -1.285 -3.605 1.00 96.88 106 TYR A CA 1
ATOM 760 C C . TYR A 1 106 ? 17.870 -0.173 -2.591 1.00 96.88 106 TYR A C 1
ATOM 762 O O . TYR A 1 106 ? 18.783 0.564 -2.217 1.00 96.88 106 TYR A O 1
ATOM 770 N N . GLY A 1 107 ? 16.632 -0.051 -2.097 1.00 92.75 107 GLY A N 1
ATOM 771 C CA . GLY A 1 107 ? 16.240 1.014 -1.165 1.00 92.75 107 GLY A CA 1
ATOM 772 C C . GLY A 1 107 ? 16.983 0.971 0.173 1.00 92.75 107 GLY A C 1
ATOM 773 O O . GLY A 1 107 ? 17.243 2.011 0.776 1.00 92.75 107 GLY A O 1
ATOM 774 N N . ALA A 1 108 ? 17.394 -0.224 0.605 1.00 91.31 108 ALA A N 1
ATOM 775 C CA . ALA A 1 108 ? 18.180 -0.422 1.821 1.00 91.31 108 ALA A CA 1
ATOM 776 C C . ALA A 1 108 ? 19.694 -0.208 1.622 1.00 91.31 108 ALA A C 1
ATOM 778 O O . ALA A 1 108 ? 20.438 -0.196 2.598 1.00 91.31 108 ALA A O 1
ATOM 779 N N . SER A 1 109 ? 20.176 -0.059 0.382 1.00 95.19 109 SER A N 1
ATOM 780 C CA . SER A 1 109 ? 21.605 0.076 0.080 1.00 95.19 109 SER A CA 1
ATOM 781 C C . SER A 1 109 ? 22.038 1.553 0.095 1.00 95.19 109 SER A C 1
ATOM 783 O O . SER A 1 109 ? 21.767 2.275 -0.870 1.00 95.19 109 SER A O 1
ATOM 785 N N . PRO A 1 110 ? 22.752 2.032 1.138 1.00 89.56 110 PRO A N 1
ATOM 786 C CA . PRO A 1 110 ? 23.112 3.449 1.259 1.00 89.56 110 PRO A CA 1
ATOM 787 C C . PRO A 1 110 ? 24.060 3.915 0.147 1.00 89.56 110 PRO A C 1
ATOM 789 O O . PRO A 1 110 ? 23.961 5.049 -0.310 1.00 89.56 110 PRO A O 1
ATOM 792 N N . ASN A 1 111 ? 24.914 3.013 -0.343 1.00 92.75 111 ASN A N 1
ATOM 793 C CA . ASN A 1 111 ? 25.936 3.309 -1.349 1.00 92.75 111 ASN A CA 1
ATOM 794 C C . ASN A 1 111 ? 25.434 3.178 -2.795 1.00 92.75 111 ASN A C 1
ATOM 796 O O . ASN A 1 111 ? 26.206 3.376 -3.730 1.00 92.75 111 ASN A O 1
ATOM 800 N N . MET A 1 112 ? 24.168 2.807 -3.007 1.00 95.69 112 MET A N 1
ATOM 801 C CA . MET A 1 112 ? 23.653 2.616 -4.359 1.00 95.69 112 MET A CA 1
ATOM 802 C C . MET A 1 112 ? 23.221 3.958 -4.955 1.00 95.69 112 MET A C 1
ATOM 804 O O . MET A 1 112 ? 22.257 4.554 -4.474 1.00 95.69 112 MET A O 1
ATOM 808 N N . THR A 1 113 ? 23.909 4.451 -5.984 1.00 96.00 113 THR A N 1
ATOM 809 C CA . THR A 1 113 ? 23.517 5.693 -6.672 1.00 96.00 113 THR A CA 1
ATOM 810 C C . THR A 1 113 ? 22.311 5.467 -7.583 1.00 96.00 113 THR A C 1
ATOM 812 O O . THR A 1 113 ? 22.012 4.334 -7.969 1.00 96.00 113 THR A O 1
ATOM 815 N N . GLN A 1 114 ? 21.607 6.542 -7.936 1.00 94.88 114 GLN A N 1
ATOM 816 C CA . GLN A 1 114 ? 20.475 6.472 -8.860 1.00 94.88 114 GLN A CA 1
ATOM 817 C C . GLN A 1 114 ? 20.922 5.943 -10.231 1.00 94.88 114 GLN A C 1
ATOM 819 O O . GLN A 1 114 ? 20.289 5.050 -10.788 1.00 94.88 114 GLN A O 1
ATOM 824 N N . GLU A 1 115 ? 22.062 6.415 -10.732 1.00 95.00 115 GLU A N 1
ATOM 825 C CA . GLU A 1 115 ? 22.647 6.023 -12.019 1.00 95.00 115 GLU A CA 1
ATOM 826 C C . GLU A 1 115 ? 22.982 4.533 -12.039 1.00 95.00 115 GLU A C 1
ATOM 828 O O . GLU A 1 115 ? 22.722 3.839 -13.025 1.00 95.00 115 GLU A O 1
ATOM 833 N N . ARG A 1 116 ? 23.516 4.007 -10.928 1.00 95.56 116 ARG A N 1
ATOM 834 C CA . ARG A 1 116 ? 23.821 2.581 -10.807 1.00 95.56 116 ARG A CA 1
ATOM 835 C C . ARG A 1 116 ? 22.553 1.731 -10.832 1.00 95.56 116 ARG A C 1
ATOM 837 O O . ARG A 1 116 ? 22.553 0.695 -11.492 1.00 95.56 116 ARG A O 1
ATOM 844 N N . ILE A 1 117 ? 21.484 2.167 -10.165 1.00 96.25 117 ILE A N 1
ATOM 845 C CA . ILE A 1 117 ? 20.183 1.478 -10.189 1.00 96.25 117 ILE A CA 1
ATOM 846 C C . ILE A 1 117 ? 19.615 1.458 -11.605 1.00 96.25 117 ILE A C 1
ATOM 848 O O . ILE A 1 117 ? 19.212 0.396 -12.076 1.00 96.25 117 ILE A O 1
ATOM 852 N N . VAL A 1 118 ? 19.616 2.600 -12.296 1.00 95.38 118 VAL A N 1
ATOM 853 C CA . VAL A 1 118 ? 19.136 2.701 -13.682 1.00 95.38 118 VAL A CA 1
ATOM 854 C C . VAL A 1 118 ? 19.953 1.780 -14.590 1.00 95.38 118 VAL A C 1
ATOM 856 O O . VAL A 1 118 ? 19.380 0.989 -15.330 1.00 95.38 118 VAL A O 1
ATOM 859 N N . THR A 1 119 ? 21.282 1.778 -14.458 1.00 96.00 119 THR A N 1
ATOM 860 C CA . THR A 1 119 ? 22.176 0.906 -15.242 1.00 96.00 119 THR A CA 1
ATOM 861 C C . THR A 1 119 ? 21.841 -0.578 -15.054 1.00 96.00 119 THR A C 1
ATOM 863 O O . THR A 1 119 ? 21.723 -1.321 -16.027 1.00 96.00 119 THR A O 1
ATOM 866 N N . LEU A 1 120 ? 21.662 -1.020 -13.804 1.00 96.31 120 LEU A N 1
ATOM 867 C CA . LEU A 1 120 ? 21.289 -2.404 -13.486 1.00 96.31 120 LEU A CA 1
ATOM 868 C C . LEU A 1 120 ? 19.887 -2.746 -14.001 1.00 96.31 120 LEU A C 1
ATOM 870 O O . LEU A 1 120 ? 19.675 -3.821 -14.557 1.00 96.31 120 LEU A O 1
ATOM 874 N N . THR A 1 121 ? 18.950 -1.808 -13.879 1.00 96.12 121 THR A N 1
ATOM 875 C CA . THR A 1 121 ? 17.585 -1.958 -14.393 1.00 96.12 121 THR A CA 1
ATOM 876 C C . THR A 1 121 ? 17.595 -2.110 -15.913 1.00 96.12 121 THR A C 1
ATOM 878 O O . THR A 1 121 ? 16.924 -2.986 -16.442 1.00 96.12 121 THR A O 1
ATOM 881 N N . MET A 1 122 ? 18.413 -1.341 -16.627 1.00 95.12 122 MET A N 1
ATOM 882 C CA . MET A 1 122 ? 18.538 -1.446 -18.081 1.00 95.12 122 MET A CA 1
ATOM 883 C C . MET A 1 122 ? 19.160 -2.767 -18.531 1.00 95.12 122 MET A C 1
ATOM 885 O O . MET A 1 122 ? 18.657 -3.383 -19.470 1.00 95.12 122 MET A O 1
ATOM 889 N N . ALA A 1 123 ? 20.178 -3.261 -17.822 1.00 94.44 123 ALA A N 1
ATOM 890 C CA . ALA A 1 123 ? 20.719 -4.598 -18.068 1.00 94.44 123 ALA A CA 1
ATOM 891 C C . ALA A 1 123 ? 19.648 -5.692 -17.872 1.00 94.44 123 ALA A C 1
ATOM 893 O O . ALA A 1 123 ? 19.529 -6.609 -18.684 1.00 94.44 123 ALA A O 1
ATOM 894 N N . GLN A 1 124 ? 18.824 -5.560 -16.828 1.00 95.06 124 GLN A N 1
ATOM 895 C CA . GLN A 1 124 ? 17.728 -6.481 -16.520 1.00 95.06 124 GLN A CA 1
ATOM 896 C C . GLN A 1 124 ? 16.558 -6.373 -17.518 1.00 95.06 124 GLN A C 1
ATOM 898 O O . GLN A 1 124 ? 15.899 -7.364 -17.826 1.00 95.06 124 GLN A O 1
ATOM 903 N N . CYS A 1 125 ? 16.308 -5.182 -18.061 1.00 94.12 125 CYS A N 1
ATOM 904 C CA . CYS A 1 125 ? 15.340 -4.981 -19.131 1.00 94.12 125 CYS A CA 1
ATOM 905 C C . CYS A 1 125 ? 15.814 -5.634 -20.435 1.00 94.12 125 CYS A C 1
ATOM 907 O O . CYS A 1 125 ? 15.045 -6.354 -21.067 1.00 94.12 125 CYS A O 1
ATOM 909 N N . GLY A 1 126 ? 17.090 -5.455 -20.799 1.00 91.25 126 GLY A N 1
ATOM 910 C CA . GLY A 1 126 ? 17.677 -6.038 -22.010 1.00 91.25 126 GLY A CA 1
ATOM 911 C C . GLY A 1 126 ? 17.692 -7.571 -22.014 1.00 91.25 126 GLY A C 1
ATOM 912 O O . GLY A 1 126 ? 17.666 -8.182 -23.079 1.00 91.25 126 GLY A O 1
ATOM 913 N N . SER A 1 127 ? 17.669 -8.204 -20.836 1.00 91.00 127 SER A N 1
ATOM 914 C CA . SER A 1 127 ? 17.489 -9.656 -20.702 1.00 91.00 127 SER A CA 1
ATOM 915 C C . SER A 1 127 ? 16.023 -10.111 -20.756 1.00 91.00 127 SER A C 1
ATOM 917 O O . SER A 1 127 ? 15.753 -11.309 -20.697 1.00 91.00 127 SER A O 1
ATOM 919 N N . GLY A 1 128 ? 15.068 -9.180 -20.862 1.00 90.94 128 GLY A N 1
ATOM 920 C CA . GLY A 1 128 ? 13.631 -9.459 -20.895 1.00 90.94 128 GLY A CA 1
ATOM 921 C C . GLY A 1 128 ? 13.026 -9.807 -19.532 1.00 90.94 128 GLY A C 1
ATOM 922 O O . GLY A 1 128 ? 11.864 -10.204 -19.459 1.00 90.94 128 GLY A O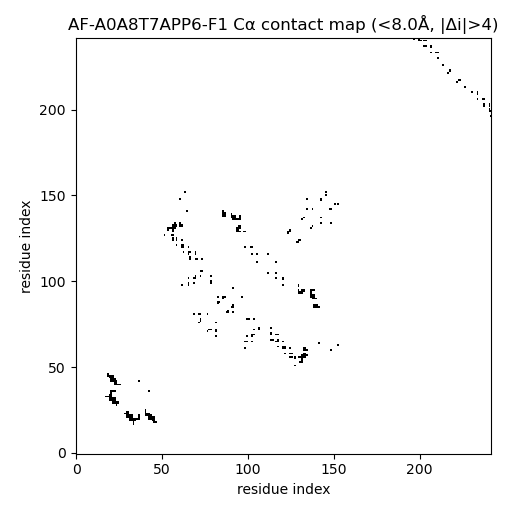 1
ATOM 923 N N . ALA A 1 129 ? 13.764 -9.651 -18.431 1.00 93.00 129 ALA A N 1
ATOM 924 C CA . ALA A 1 129 ? 13.327 -10.141 -17.124 1.00 93.00 129 ALA A CA 1
ATOM 925 C C . ALA A 1 129 ? 12.126 -9.384 -16.529 1.00 93.00 129 ALA A C 1
ATOM 927 O O . ALA A 1 129 ? 11.455 -9.885 -15.624 1.00 93.00 129 ALA A O 1
ATOM 928 N N . PHE A 1 130 ? 11.820 -8.191 -17.042 1.00 93.75 130 PHE A N 1
ATOM 929 C CA . PHE A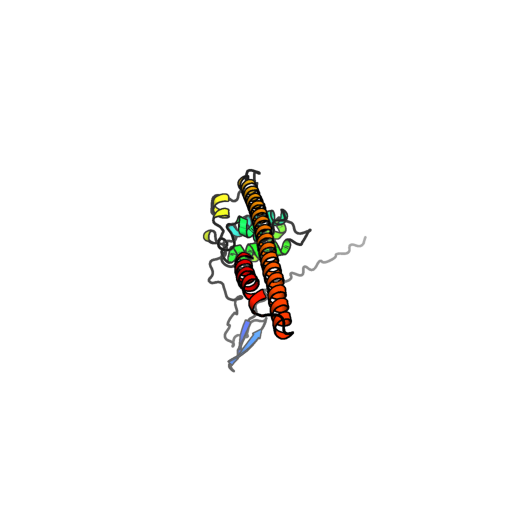 1 130 ? 10.601 -7.471 -16.682 1.00 93.75 130 PHE A CA 1
ATOM 930 C C . PHE A 1 130 ? 9.398 -7.845 -17.556 1.00 93.75 130 PHE A C 1
ATOM 932 O O . PHE A 1 130 ? 8.277 -7.511 -17.182 1.00 93.75 130 PHE A O 1
ATOM 939 N N . GLY A 1 131 ? 9.559 -8.580 -18.657 1.00 91.25 131 GLY A N 1
ATOM 940 C CA . GLY A 1 131 ? 8.493 -8.793 -19.641 1.00 91.25 131 GLY A CA 1
ATOM 941 C C . GLY A 1 131 ? 8.130 -7.500 -20.381 1.00 91.25 131 GLY A C 1
ATOM 942 O O . GLY A 1 131 ? 9.008 -6.702 -20.689 1.00 91.25 131 GLY A O 1
ATOM 943 N N . ASP A 1 132 ? 6.841 -7.285 -20.659 1.00 89.88 132 ASP A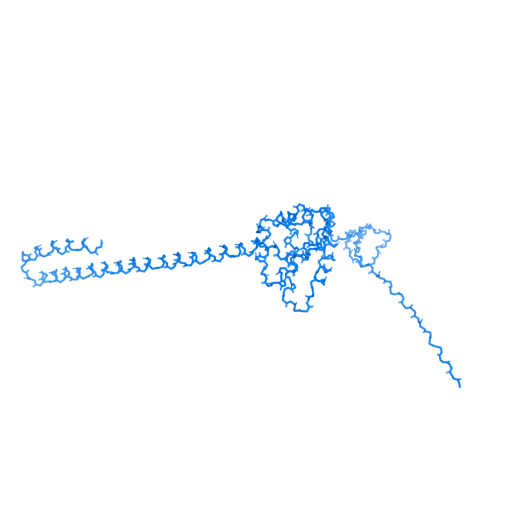 N 1
ATOM 944 C CA . ASP A 1 132 ? 6.369 -6.098 -21.385 1.00 89.88 132 ASP A CA 1
ATOM 945 C C . ASP A 1 132 ? 6.479 -4.815 -20.539 1.00 89.88 132 ASP A C 1
ATOM 947 O O . ASP A 1 132 ? 5.717 -4.612 -19.587 1.00 89.88 132 ASP A O 1
ATOM 951 N N . VAL A 1 133 ? 7.438 -3.959 -20.902 1.00 90.06 133 VAL A N 1
ATOM 952 C CA . VAL A 1 133 ? 7.633 -2.600 -20.360 1.00 90.06 133 VAL A CA 1
ATOM 953 C C . VAL A 1 133 ? 7.410 -1.552 -21.457 1.00 90.06 133 VAL A C 1
ATOM 955 O O . VAL A 1 133 ? 8.033 -0.500 -21.452 1.00 90.06 133 VAL A O 1
ATOM 958 N N . SER A 1 134 ? 6.552 -1.845 -22.435 1.00 90.25 134 SER A N 1
ATOM 959 C CA . SER A 1 134 ? 6.201 -0.889 -23.484 1.00 90.25 134 SER A CA 1
ATOM 960 C C . SER A 1 134 ? 5.451 0.325 -22.934 1.00 90.25 134 SER A C 1
ATOM 962 O O . SER A 1 134 ? 4.913 0.319 -21.827 1.00 90.25 134 SER A O 1
ATOM 964 N N . CYS A 1 135 ? 5.366 1.370 -23.751 1.00 88.94 135 CYS A N 1
ATOM 965 C CA . CYS A 1 135 ? 4.621 2.583 -23.440 1.00 88.94 135 CYS A CA 1
ATOM 966 C C . CYS A 1 135 ? 3.211 2.340 -22.859 1.00 88.94 135 CYS A C 1
ATOM 968 O O . CYS A 1 135 ? 2.929 2.843 -21.771 1.00 88.94 135 CYS A O 1
ATOM 970 N N . PRO A 1 136 ? 2.335 1.523 -23.484 1.00 89.56 136 PRO A N 1
ATOM 971 C CA . PRO A 1 136 ? 1.002 1.276 -22.942 1.00 89.56 136 PRO A CA 1
ATOM 972 C C . PRO A 1 136 ? 1.026 0.473 -21.640 1.00 89.56 136 PRO A C 1
ATOM 974 O O . PRO A 1 136 ? -0.022 0.288 -21.025 1.00 89.56 136 PRO A O 1
ATOM 977 N N . ALA A 1 137 ? 2.162 -0.126 -21.276 1.00 89.50 137 ALA A N 1
ATOM 978 C CA . ALA A 1 137 ? 2.343 -0.862 -20.033 1.00 89.50 137 ALA A CA 1
ATOM 979 C C . ALA A 1 137 ? 2.774 0.020 -18.859 1.00 89.50 137 ALA A C 1
ATOM 981 O O . ALA A 1 137 ? 2.685 -0.423 -17.708 1.00 89.50 137 ALA A O 1
ATOM 982 N N . LEU A 1 138 ? 3.193 1.255 -19.136 1.00 90.88 138 LEU A N 1
ATOM 983 C CA . LEU A 1 138 ? 3.456 2.247 -18.110 1.00 90.88 138 LEU A CA 1
ATOM 984 C C . LEU A 1 138 ? 2.150 2.886 -17.608 1.00 90.88 138 LEU A C 1
ATOM 986 O O . LEU A 1 138 ? 1.150 2.911 -18.325 1.00 90.88 138 LEU A O 1
ATOM 990 N N . PRO A 1 139 ? 2.139 3.397 -16.368 1.00 90.12 139 PRO A N 1
ATOM 991 C CA . PRO A 1 139 ? 0.974 4.077 -15.818 1.00 90.12 139 PRO A CA 1
ATOM 992 C C . PRO A 1 139 ? 0.631 5.350 -16.590 1.00 90.12 139 PRO A C 1
ATOM 994 O O . PRO A 1 139 ? 1.521 6.161 -16.853 1.00 90.12 139 PRO A O 1
ATOM 997 N N . ASN A 1 140 ? -0.660 5.586 -16.839 1.00 87.12 140 ASN A N 1
ATOM 998 C CA . ASN A 1 140 ? -1.129 6.787 -17.545 1.00 87.12 140 ASN A CA 1
ATOM 999 C C . ASN A 1 140 ? -0.626 8.082 -16.888 1.00 87.12 140 ASN A C 1
ATOM 1001 O O . ASN A 1 140 ? -0.179 8.989 -17.578 1.00 87.12 140 ASN A O 1
ATOM 1005 N N . ALA A 1 141 ? -0.612 8.135 -15.550 1.00 83.25 141 ALA A N 1
ATOM 1006 C CA . ALA A 1 141 ? -0.116 9.289 -14.799 1.00 83.25 141 ALA A CA 1
ATOM 1007 C C . ALA A 1 141 ? 1.356 9.617 -15.114 1.00 83.25 141 ALA A C 1
ATOM 1009 O O . ALA A 1 141 ? 1.741 10.783 -15.160 1.00 83.25 141 ALA A O 1
ATOM 1010 N N . TYR A 1 142 ? 2.180 8.592 -15.356 1.00 86.25 142 TYR A N 1
ATOM 1011 C CA . TYR A 1 142 ? 3.571 8.780 -15.756 1.00 86.25 142 TYR A CA 1
ATOM 1012 C C . TYR A 1 142 ? 3.675 9.249 -17.209 1.00 86.25 142 TYR A C 1
ATOM 1014 O O . TYR A 1 142 ? 4.393 10.204 -17.500 1.00 86.25 142 TYR A O 1
ATOM 1022 N N . THR A 1 143 ? 2.938 8.606 -18.119 1.00 85.94 143 THR A N 1
ATOM 1023 C CA . THR A 1 143 ? 2.982 8.948 -19.546 1.00 85.94 143 THR A CA 1
ATOM 1024 C C . THR A 1 143 ? 2.421 10.341 -19.823 1.00 85.94 143 THR A C 1
ATOM 1026 O O . THR A 1 143 ? 2.969 11.053 -20.653 1.00 85.94 143 THR A O 1
ATOM 1029 N N . GLU A 1 144 ? 1.378 10.771 -19.110 1.00 83.12 144 GLU A N 1
ATOM 1030 C CA . GLU A 1 144 ? 0.808 12.120 -19.230 1.00 83.12 144 GLU A CA 1
ATOM 1031 C C . GLU A 1 144 ? 1.782 13.194 -18.729 1.00 83.12 144 GLU A C 1
ATOM 1033 O O . GLU A 1 144 ? 1.919 14.242 -19.357 1.00 83.12 144 GLU A O 1
ATOM 1038 N N . ALA A 1 145 ? 2.509 12.923 -17.639 1.00 78.75 145 ALA A N 1
ATOM 1039 C CA . ALA A 1 145 ? 3.491 13.855 -17.087 1.00 78.75 145 ALA A CA 1
ATOM 1040 C C . ALA A 1 145 ? 4.762 13.983 -17.947 1.00 78.75 145 ALA A C 1
ATOM 1042 O O . ALA A 1 145 ? 5.376 15.045 -17.973 1.00 78.75 145 ALA A O 1
ATOM 1043 N N . GLY A 1 146 ? 5.167 12.911 -18.636 1.00 70.81 146 GLY A N 1
ATOM 1044 C CA . GLY A 1 146 ? 6.373 12.865 -19.473 1.00 70.81 146 GLY A CA 1
ATOM 1045 C C . GLY A 1 146 ? 6.190 13.327 -20.922 1.00 70.81 146 GLY A C 1
ATOM 1046 O O . GLY A 1 146 ? 7.124 13.200 -21.704 1.00 70.81 146 GLY A O 1
ATOM 1047 N N . GLY A 1 147 ? 5.006 13.823 -21.305 1.00 71.44 147 GLY A N 1
ATOM 1048 C CA . GLY A 1 147 ? 4.717 14.192 -22.699 1.00 71.44 147 GLY A CA 1
ATOM 1049 C C . GLY A 1 147 ? 4.487 12.991 -23.627 1.00 71.44 147 GLY A C 1
ATOM 1050 O O . GLY A 1 147 ? 4.631 13.101 -24.842 1.00 71.44 147 GLY A O 1
ATOM 1051 N N . GLY A 1 148 ? 4.118 11.839 -23.068 1.00 75.94 148 GLY A N 1
ATOM 1052 C CA . GLY A 1 148 ? 3.947 10.579 -23.783 1.00 75.94 148 GLY A CA 1
ATOM 1053 C C . GLY A 1 148 ? 5.233 9.756 -23.862 1.00 75.94 148 GLY A C 1
ATOM 1054 O O . GLY A 1 148 ? 6.230 10.037 -23.209 1.00 75.94 148 GLY A O 1
ATOM 1055 N N . CYS A 1 149 ? 5.197 8.689 -24.654 1.00 76.94 149 CYS A N 1
ATOM 1056 C CA . CYS A 1 149 ? 6.316 7.746 -24.773 1.00 76.94 149 CYS A CA 1
ATOM 1057 C C . CYS A 1 149 ? 7.255 8.031 -25.941 1.00 76.94 149 CYS A C 1
ATOM 1059 O O . CYS A 1 149 ? 8.304 7.404 -26.054 1.00 76.94 149 CYS A O 1
ATOM 1061 N N . GLU A 1 150 ? 6.856 8.959 -26.805 1.00 74.19 150 GLU A N 1
ATOM 1062 C CA . GLU A 1 150 ? 7.714 9.536 -27.837 1.00 74.19 150 GLU A CA 1
ATOM 1063 C C . GLU A 1 150 ? 8.368 10.834 -27.373 1.00 74.19 150 GLU A C 1
ATOM 1065 O O . GLU A 1 150 ? 9.222 11.364 -28.081 1.00 74.19 150 GLU A O 1
ATOM 1070 N N . GLY A 1 151 ? 7.988 11.338 -26.192 1.00 66.12 151 GLY A N 1
ATOM 1071 C CA . GLY A 1 151 ? 8.670 12.464 -25.586 1.00 66.12 151 GLY A CA 1
ATOM 1072 C C . GLY A 1 151 ? 10.150 12.128 -25.474 1.00 66.12 151 GLY A C 1
ATOM 1073 O O . GLY A 1 151 ? 10.519 11.091 -24.914 1.00 66.12 151 GLY A O 1
ATOM 1074 N N . GLU A 1 152 ? 11.013 12.990 -26.016 1.00 61.72 152 GLU A N 1
ATOM 1075 C CA . GLU A 1 152 ? 12.376 13.034 -25.519 1.00 61.72 152 GLU A CA 1
ATOM 1076 C C . GLU A 1 152 ? 12.225 13.274 -24.025 1.00 61.72 152 GLU A C 1
ATOM 1078 O O . GLU A 1 152 ? 11.788 14.339 -23.594 1.00 61.72 152 GLU A O 1
ATOM 1083 N N . PHE A 1 153 ? 12.549 12.263 -23.221 1.00 59.00 153 PHE A N 1
ATOM 1084 C CA . PHE A 1 153 ? 12.760 12.433 -21.793 1.00 59.00 153 PHE A CA 1
ATOM 1085 C C . PHE A 1 153 ? 14.058 13.238 -21.620 1.00 59.00 153 PHE A C 1
ATOM 1087 O O . PHE A 1 153 ? 15.010 12.771 -20.995 1.00 59.00 153 PHE A O 1
ATOM 1094 N N . SER A 1 154 ? 14.131 14.410 -22.264 1.00 52.44 154 SER A N 1
ATOM 1095 C CA . SER A 1 154 ? 15.146 15.422 -22.074 1.00 52.44 154 SER A CA 1
ATOM 1096 C C . SER A 1 154 ? 15.008 15.789 -20.622 1.00 52.44 154 SER A C 1
ATOM 1098 O O . SER A 1 154 ? 14.004 16.388 -20.253 1.00 52.44 154 SER A O 1
ATOM 1100 N N . GLU A 1 155 ? 15.936 15.260 -19.831 1.00 55.78 155 GLU A N 1
ATOM 1101 C CA . GLU A 1 155 ? 16.185 15.605 -18.447 1.00 55.78 155 GLU A CA 1
ATOM 1102 C C . GLU A 1 155 ? 14.890 15.946 -17.714 1.00 55.78 155 GLU A C 1
ATOM 1104 O O . GLU A 1 155 ? 14.411 17.076 -17.735 1.00 55.78 155 GLU A O 1
ATOM 1109 N N . PHE A 1 156 ? 14.300 14.953 -17.047 1.00 52.19 156 PHE A N 1
ATOM 1110 C CA . PHE A 1 156 ? 13.309 15.204 -16.003 1.00 52.19 156 PHE A CA 1
ATOM 1111 C C . PHE A 1 156 ? 14.014 15.937 -14.833 1.00 52.19 156 PHE A C 1
ATOM 1113 O O . PHE A 1 156 ? 14.070 15.441 -13.701 1.00 52.19 156 PHE A O 1
ATOM 1120 N N . ASP A 1 157 ? 14.612 17.099 -15.119 1.00 48.50 157 ASP A N 1
ATOM 1121 C CA . ASP A 1 157 ? 14.677 18.279 -14.290 1.00 48.50 157 ASP A CA 1
ATOM 1122 C C . ASP A 1 157 ? 13.254 18.464 -13.814 1.00 48.50 157 ASP A C 1
ATOM 1124 O O . ASP A 1 157 ? 12.401 19.082 -14.445 1.00 48.50 157 ASP A O 1
ATOM 1128 N N . ALA A 1 158 ? 12.961 17.792 -12.706 1.00 46.28 158 ALA A N 1
ATOM 1129 C CA . ALA A 1 158 ? 11.800 18.115 -11.927 1.00 46.28 158 ALA A CA 1
ATOM 1130 C C . ALA A 1 158 ? 12.047 19.535 -11.433 1.00 46.28 158 ALA A C 1
ATOM 1132 O O . ALA A 1 158 ? 12.561 19.739 -10.332 1.00 46.28 158 ALA A O 1
ATOM 1133 N N . ASP A 1 159 ? 11.695 20.503 -12.271 1.00 42.97 159 ASP A N 1
ATOM 1134 C CA . ASP A 1 159 ? 11.218 21.781 -11.812 1.00 42.97 159 ASP A CA 1
ATOM 1135 C C . ASP A 1 159 ? 10.276 21.464 -10.629 1.00 42.97 159 ASP A C 1
ATOM 1137 O O . ASP A 1 159 ? 9.394 20.598 -10.760 1.00 42.97 159 ASP A O 1
ATOM 1141 N N . PRO A 1 160 ? 10.478 22.056 -9.437 1.00 47.31 160 PRO A N 1
ATOM 1142 C CA . PRO A 1 160 ? 9.658 21.821 -8.246 1.00 47.31 160 PRO A CA 1
ATOM 1143 C C . PRO A 1 160 ? 8.148 22.041 -8.442 1.00 47.31 160 PRO A C 1
ATOM 1145 O O . PRO A 1 160 ? 7.368 21.852 -7.509 1.00 47.31 160 PRO A O 1
ATOM 1148 N N . GLN A 1 161 ? 7.708 22.414 -9.643 1.00 42.66 161 GLN A N 1
ATOM 1149 C CA . GLN A 1 161 ? 6.321 22.563 -10.058 1.00 42.66 161 GLN A CA 1
ATOM 1150 C C . GLN A 1 161 ? 5.475 21.286 -10.052 1.00 42.66 161 GLN A C 1
ATOM 1152 O O . GLN A 1 161 ? 4.308 21.347 -10.440 1.00 42.66 161 GLN A O 1
ATOM 1157 N N . VAL A 1 162 ? 5.934 20.174 -9.468 1.00 50.47 162 VAL A N 1
ATOM 1158 C CA . VAL A 1 162 ? 5.002 19.137 -9.006 1.00 50.47 162 VAL A CA 1
ATOM 1159 C C . VAL A 1 162 ? 4.357 19.499 -7.665 1.00 50.47 162 VAL A C 1
ATOM 1161 O O . VAL A 1 162 ? 4.365 18.771 -6.676 1.00 50.47 162 VAL A O 1
ATOM 1164 N N . ASN A 1 163 ? 3.702 20.658 -7.679 1.00 53.31 163 ASN A N 1
ATOM 1165 C CA . ASN A 1 163 ? 2.833 21.185 -6.629 1.00 53.31 163 ASN A CA 1
ATOM 1166 C C . ASN A 1 163 ? 1.480 20.435 -6.561 1.00 53.31 163 ASN A C 1
ATOM 1168 O O . ASN A 1 163 ? 0.612 20.745 -5.745 1.00 53.31 163 ASN A O 1
ATOM 1172 N N . VAL A 1 164 ? 1.287 19.434 -7.426 1.00 56.72 164 VAL A N 1
ATOM 1173 C CA . VAL A 1 164 ? 0.162 18.491 -7.374 1.00 56.72 164 VAL A CA 1
ATOM 1174 C C . VAL A 1 164 ? 0.364 17.482 -6.236 1.00 56.72 164 VAL A C 1
ATOM 1176 O O . VAL A 1 164 ? -0.586 17.177 -5.518 1.00 56.72 164 VAL A O 1
ATOM 1179 N N . PHE A 1 165 ? 1.604 17.045 -5.985 1.00 54.59 165 PHE A N 1
ATOM 1180 C CA . PHE A 1 165 ? 1.914 16.060 -4.942 1.00 54.59 165 PHE A CA 1
ATOM 1181 C C . PHE A 1 165 ? 1.852 16.642 -3.528 1.00 54.59 165 PHE A C 1
ATOM 1183 O O . PHE A 1 165 ? 1.311 16.000 -2.632 1.00 54.59 165 PHE A O 1
ATOM 1190 N N . ALA A 1 166 ? 2.308 17.884 -3.323 1.00 60.28 166 ALA A N 1
ATOM 1191 C CA . ALA A 1 166 ? 2.143 18.572 -2.039 1.00 60.28 166 ALA A CA 1
ATOM 1192 C C . ALA A 1 166 ? 0.654 18.740 -1.679 1.00 60.28 166 ALA A C 1
ATOM 1194 O O . ALA A 1 166 ? 0.250 18.423 -0.561 1.00 60.28 166 ALA A O 1
ATOM 1195 N N . ARG A 1 167 ? -0.186 19.123 -2.655 1.00 62.72 167 ARG A N 1
ATOM 1196 C CA . ARG A 1 167 ? -1.644 19.227 -2.462 1.00 62.72 167 ARG A CA 1
ATOM 1197 C C . ARG A 1 167 ? -2.313 17.876 -2.224 1.00 62.72 167 ARG A C 1
ATOM 1199 O O . ARG A 1 167 ? -3.254 17.797 -1.437 1.00 62.72 167 ARG A O 1
ATOM 1206 N N . ASN A 1 168 ? -1.874 16.815 -2.901 1.00 66.31 168 ASN A N 1
ATOM 1207 C CA . ASN A 1 168 ? -2.434 15.478 -2.694 1.00 66.31 168 ASN A CA 1
ATOM 1208 C C . ASN A 1 168 ? -2.032 14.899 -1.331 1.00 66.31 168 ASN A C 1
ATOM 1210 O O . ASN A 1 168 ? -2.875 14.300 -0.662 1.00 66.31 168 ASN A O 1
ATOM 1214 N N . ARG A 1 169 ? -0.800 15.153 -0.874 1.00 71.25 169 ARG A N 1
ATOM 1215 C CA . ARG A 1 169 ? -0.330 14.792 0.469 1.00 71.25 169 ARG A CA 1
ATOM 1216 C C . ARG A 1 169 ? -1.098 15.537 1.558 1.00 71.25 169 ARG A C 1
ATOM 1218 O O . ARG A 1 169 ? -1.601 14.905 2.477 1.00 71.25 169 ARG A O 1
ATOM 1225 N N . GLU A 1 170 ? -1.303 16.841 1.400 1.00 72.12 170 GLU A N 1
ATOM 1226 C CA . GLU A 1 170 ? -2.113 17.644 2.324 1.00 72.12 170 GLU A CA 1
ATOM 1227 C C . GLU A 1 170 ? -3.566 17.139 2.402 1.00 72.12 170 GLU A C 1
ATOM 1229 O O . GLU A 1 170 ? -4.122 16.980 3.490 1.00 72.12 170 GLU A O 1
ATOM 1234 N N . LYS A 1 171 ? -4.169 16.779 1.259 1.00 75.25 171 LYS A N 1
ATOM 1235 C CA . LYS A 1 171 ? -5.503 16.155 1.218 1.00 75.25 171 LYS A CA 1
ATOM 1236 C C . LYS A 1 171 ? -5.532 14.770 1.868 1.00 75.25 171 LYS A C 1
ATOM 1238 O O . LYS A 1 171 ? -6.524 14.425 2.511 1.00 75.25 171 LYS A O 1
ATOM 1243 N N . SER A 1 172 ? -4.487 13.966 1.688 1.00 74.38 172 SER A N 1
ATOM 1244 C CA . SER A 1 172 ? -4.351 12.651 2.324 1.00 74.38 172 SER A CA 1
ATOM 1245 C C . SER A 1 172 ? -4.268 12.780 3.845 1.00 74.38 172 SER A C 1
ATOM 1247 O O . SER A 1 172 ? -5.029 12.126 4.560 1.00 74.38 172 SER A O 1
ATOM 1249 N N . ASP A 1 173 ? -3.416 13.680 4.333 1.00 80.56 173 ASP A N 1
ATOM 1250 C CA . ASP A 1 173 ? -3.209 13.919 5.761 1.00 80.56 173 ASP A CA 1
ATOM 1251 C C . ASP A 1 173 ? -4.471 14.491 6.421 1.00 80.56 173 ASP A C 1
ATOM 1253 O O . ASP A 1 173 ? -4.850 14.060 7.513 1.00 80.56 173 ASP A O 1
ATOM 1257 N N . ALA A 1 174 ? -5.189 15.388 5.736 1.00 81.25 174 ALA A N 1
ATOM 1258 C CA . ALA A 1 174 ? -6.487 15.885 6.190 1.00 81.25 174 ALA A CA 1
ATOM 1259 C C . ALA A 1 174 ? -7.516 14.748 6.343 1.00 81.25 174 ALA A C 1
ATOM 1261 O O . ALA A 1 174 ? -8.153 14.628 7.389 1.00 81.25 174 ALA A O 1
ATOM 1262 N N . ARG A 1 175 ? -7.619 13.845 5.356 1.00 86.44 175 ARG A N 1
ATOM 1263 C CA . ARG A 1 175 ? -8.513 12.670 5.423 1.00 86.44 175 ARG A CA 1
ATOM 1264 C C . ARG A 1 175 ? -8.093 11.655 6.486 1.00 86.44 175 ARG A C 1
ATOM 1266 O O . ARG A 1 175 ? -8.932 10.914 6.997 1.00 86.44 175 ARG A O 1
ATOM 1273 N N . ALA A 1 176 ? -6.799 11.543 6.782 1.00 81.94 176 ALA A N 1
ATOM 1274 C CA . ALA A 1 176 ? -6.304 10.680 7.851 1.00 81.94 176 ALA A CA 1
ATOM 1275 C C . ALA A 1 176 ? -6.695 11.229 9.232 1.00 81.94 176 ALA A C 1
ATOM 1277 O O . ALA A 1 176 ? -7.166 10.466 10.076 1.00 81.94 176 ALA A O 1
ATOM 1278 N N . ARG A 1 177 ? -6.582 12.549 9.435 1.00 90.38 177 ARG A N 1
ATOM 1279 C CA . ARG A 1 177 ? -7.046 13.226 10.657 1.00 90.38 177 ARG A CA 1
ATOM 1280 C C . ARG A 1 177 ? -8.554 13.092 10.838 1.00 90.38 177 ARG A C 1
ATOM 1282 O O . ARG A 1 177 ? -8.986 12.648 11.894 1.00 90.38 177 ARG A O 1
ATOM 1289 N N . GLU A 1 178 ? -9.328 13.340 9.785 1.00 90.62 178 GLU A N 1
ATOM 1290 C CA . GLU A 1 178 ? -10.788 13.197 9.816 1.00 90.62 178 GLU A CA 1
ATOM 1291 C C . GLU A 1 178 ? -11.213 11.763 10.181 1.00 90.62 178 GLU A C 1
ATOM 1293 O O . GLU A 1 178 ? -12.076 11.558 11.032 1.00 90.62 178 GLU A O 1
ATOM 1298 N N . ARG A 1 179 ? -10.551 10.739 9.620 1.00 91.00 179 ARG A N 1
ATOM 1299 C CA . ARG A 1 179 ? -10.804 9.338 10.001 1.00 91.00 179 ARG A CA 1
ATOM 1300 C C . ARG A 1 179 ? -10.422 9.034 11.447 1.00 91.00 179 ARG A C 1
ATOM 1302 O O . ARG A 1 179 ? -11.133 8.284 12.113 1.00 91.00 179 ARG A O 1
ATOM 1309 N N . SER A 1 180 ? -9.324 9.602 11.942 1.00 90.56 180 SER A N 1
ATOM 1310 C CA . SER A 1 180 ? -8.925 9.449 13.344 1.00 90.56 180 SER A CA 1
ATOM 1311 C C . SER A 1 180 ? -9.951 10.071 14.297 1.00 90.56 180 SER A C 1
ATOM 1313 O O . SER A 1 180 ? -10.272 9.469 15.319 1.00 90.56 180 SER A O 1
ATOM 1315 N N . GLU A 1 181 ? -10.490 11.241 13.954 1.00 94.00 181 GLU A N 1
ATOM 1316 C CA . GLU A 1 181 ? -11.540 11.924 14.721 1.00 94.00 181 GLU A CA 1
ATOM 1317 C C . GLU A 1 181 ? -12.873 11.166 14.673 1.00 94.00 181 GLU A C 1
ATOM 1319 O O . GLU A 1 181 ? -13.556 11.022 15.686 1.00 94.00 181 GLU A O 1
ATOM 1324 N N . GLN A 1 182 ? -13.233 10.599 13.520 1.00 93.44 182 GLN A N 1
ATOM 1325 C CA . GLN A 1 182 ? -14.417 9.745 13.408 1.00 93.44 182 GLN A CA 1
ATOM 1326 C C . GLN A 1 182 ? -14.287 8.477 14.262 1.00 93.44 182 GLN A C 1
ATOM 1328 O O . GLN A 1 182 ? -15.240 8.095 14.944 1.00 93.44 182 GLN A O 1
ATOM 1333 N N . MET A 1 183 ? -13.111 7.839 14.281 1.00 92.25 183 MET A N 1
ATOM 1334 C CA . MET A 1 183 ? -12.880 6.663 15.125 1.00 92.25 183 MET A CA 1
ATOM 1335 C C . MET A 1 183 ? -12.905 6.992 16.621 1.00 92.25 183 MET A C 1
ATOM 1337 O O . MET A 1 183 ? -13.431 6.192 17.403 1.00 92.25 183 MET A O 1
ATOM 1341 N N . SER A 1 184 ? -12.378 8.147 17.046 1.00 94.94 184 SER A N 1
ATOM 1342 C CA . SER A 1 184 ? -12.463 8.552 18.455 1.00 94.94 184 SER A CA 1
ATOM 1343 C C . SER A 1 184 ? -13.912 8.832 18.862 1.00 94.94 184 SER A C 1
ATOM 1345 O O . SER A 1 184 ? -14.377 8.267 19.851 1.00 94.94 184 SER A O 1
ATOM 1347 N N . ALA A 1 185 ? -14.675 9.561 18.040 1.00 94.69 185 ALA A N 1
ATOM 1348 C CA . ALA A 1 185 ? -16.096 9.814 18.279 1.00 94.69 185 ALA A CA 1
ATOM 1349 C C . ALA A 1 185 ? -16.928 8.517 18.331 1.00 94.69 185 ALA A C 1
ATOM 1351 O O . ALA A 1 185 ? -17.803 8.357 19.187 1.00 94.69 185 ALA A O 1
ATOM 1352 N N . GLN A 1 186 ? -16.636 7.551 17.454 1.00 95.25 186 GLN A N 1
ATOM 1353 C CA . GLN A 1 186 ? -17.286 6.239 17.475 1.00 95.25 186 GLN A CA 1
ATOM 1354 C C . GLN A 1 186 ? -16.945 5.451 18.748 1.00 95.25 186 GLN A C 1
ATOM 1356 O O . GLN A 1 186 ? -17.818 4.803 19.331 1.00 95.25 186 GLN A O 1
ATOM 1361 N N . THR A 1 187 ? -15.694 5.532 19.206 1.00 94.88 187 THR A N 1
ATOM 1362 C CA . THR A 1 187 ? -15.243 4.890 20.447 1.00 94.88 187 THR A CA 1
ATOM 1363 C C . THR A 1 187 ? -15.946 5.485 21.666 1.00 94.88 187 THR A C 1
ATOM 1365 O O . THR A 1 187 ? -16.393 4.742 22.542 1.00 94.88 187 THR A O 1
ATOM 1368 N N . ASP A 1 188 ? -16.102 6.806 21.713 1.00 96.00 188 ASP A N 1
ATOM 1369 C CA . ASP A 1 188 ? -16.781 7.488 22.815 1.00 96.00 188 ASP A CA 1
ATOM 1370 C C . ASP A 1 188 ? -18.279 7.175 22.843 1.00 96.00 188 ASP A C 1
ATOM 1372 O O . ASP A 1 188 ? -18.830 6.890 23.911 1.00 96.00 188 ASP A O 1
ATOM 1376 N N . LYS A 1 189 ? -18.925 7.098 21.672 1.00 95.88 189 LYS A N 1
ATOM 1377 C CA . LYS A 1 189 ? -20.314 6.633 21.562 1.00 95.88 189 LYS A CA 1
ATOM 1378 C C . LYS A 1 189 ? -20.475 5.202 22.083 1.00 95.88 189 LYS A C 1
ATOM 1380 O O . LYS A 1 189 ? -21.357 4.940 22.896 1.00 95.88 189 LYS A O 1
ATOM 1385 N N . MET A 1 190 ? -19.586 4.289 21.687 1.00 95.88 190 MET A N 1
ATOM 1386 C CA . MET A 1 190 ? -19.615 2.899 22.154 1.00 95.88 190 MET A CA 1
ATOM 1387 C C . MET A 1 190 ? -19.429 2.793 23.677 1.00 95.88 190 MET A C 1
ATOM 1389 O O . MET A 1 190 ? -20.110 2.000 24.329 1.00 95.88 190 MET A O 1
ATOM 1393 N N . LYS A 1 191 ? -18.546 3.610 24.270 1.00 97.38 191 LYS A N 1
ATOM 1394 C CA . LYS A 1 191 ? -18.369 3.679 25.731 1.00 97.38 191 LYS A CA 1
ATOM 1395 C C . LYS A 1 191 ? -19.620 4.203 26.437 1.00 97.38 191 LYS A C 1
ATOM 1397 O O . LYS A 1 191 ? -19.999 3.654 27.472 1.00 97.38 191 LYS A O 1
ATOM 1402 N N . ALA A 1 192 ? -20.265 5.234 25.891 1.00 96.44 192 ALA A N 1
ATOM 1403 C CA . ALA A 1 192 ? -21.500 5.784 26.445 1.00 96.44 192 ALA A CA 1
ATOM 1404 C C . ALA A 1 192 ? -22.642 4.753 26.415 1.00 96.44 192 ALA A C 1
ATOM 1406 O O . ALA A 1 192 ? -23.298 4.538 27.439 1.00 96.44 192 ALA A O 1
ATOM 1407 N N . ASP A 1 193 ? -22.808 4.053 25.289 1.00 96.69 193 ASP A N 1
ATOM 1408 C CA . ASP A 1 193 ? -23.801 2.987 25.126 1.00 96.69 193 ASP A CA 1
ATOM 1409 C C . ASP A 1 193 ? -23.547 1.831 26.107 1.00 96.69 193 ASP A C 1
ATOM 1411 O O . ASP A 1 193 ? -24.476 1.322 26.741 1.00 96.69 193 ASP A O 1
ATOM 1415 N N . TYR A 1 194 ? -22.283 1.436 26.286 1.00 96.31 194 TYR A N 1
ATOM 1416 C CA . TYR A 1 194 ? -21.903 0.416 27.263 1.00 96.31 194 TYR A CA 1
ATOM 1417 C C . TYR A 1 194 ? -22.233 0.851 28.697 1.00 96.31 194 TYR A C 1
ATOM 1419 O O . TYR A 1 194 ? -22.868 0.102 29.442 1.00 96.31 194 TYR A O 1
ATOM 1427 N N . ALA A 1 195 ? -21.879 2.082 29.076 1.00 97.06 195 ALA A N 1
ATOM 1428 C CA . ALA A 1 195 ? -22.180 2.623 30.399 1.00 97.06 195 ALA A CA 1
ATOM 1429 C C . ALA A 1 195 ? -23.694 2.705 30.666 1.00 97.06 195 ALA A C 1
ATOM 1431 O O . ALA A 1 195 ? -24.139 2.458 31.788 1.00 97.06 195 ALA A O 1
ATOM 1432 N N . GLN A 1 196 ? -24.503 3.018 29.649 1.00 96.62 196 GLN A N 1
ATOM 1433 C CA . GLN A 1 196 ? -25.961 2.998 29.763 1.00 96.62 196 GLN A CA 1
ATOM 1434 C C . GLN A 1 196 ? -26.496 1.579 29.978 1.00 96.62 196 GLN A C 1
ATOM 1436 O O . GLN A 1 196 ? -27.283 1.367 30.900 1.00 96.62 196 GLN A O 1
ATOM 1441 N N . ARG A 1 197 ? -26.034 0.597 29.192 1.00 97.19 197 ARG A N 1
ATOM 1442 C CA . ARG A 1 197 ? -26.437 -0.812 29.356 1.00 97.19 197 ARG A CA 1
ATOM 1443 C C . ARG A 1 197 ? -26.080 -1.353 30.737 1.00 97.19 197 ARG A C 1
ATOM 1445 O O . ARG A 1 197 ? -26.887 -2.066 31.333 1.00 97.19 197 ARG A O 1
ATOM 1452 N N . GLU A 1 198 ? -24.910 -0.987 31.251 1.00 97.75 198 GLU A N 1
ATOM 1453 C CA . GLU A 1 198 ? -24.457 -1.380 32.583 1.00 97.75 198 GLU A CA 1
ATOM 1454 C C . GLU A 1 198 ? -25.355 -0.792 33.682 1.00 97.75 198 GLU A C 1
ATOM 1456 O O . GLU A 1 198 ? -25.814 -1.527 34.557 1.00 97.75 198 GLU A O 1
ATOM 1461 N N . ARG A 1 199 ? -25.715 0.499 33.597 1.00 97.38 199 ARG A N 1
ATOM 1462 C CA . ARG A 1 199 ? -26.684 1.121 34.522 1.00 97.38 199 ARG A CA 1
ATOM 1463 C C . ARG A 1 199 ? -28.044 0.423 34.480 1.00 97.38 199 ARG A C 1
ATOM 1465 O O . ARG A 1 199 ? -28.616 0.134 35.531 1.00 97.38 199 ARG A O 1
ATOM 1472 N N . SER A 1 200 ? -28.542 0.096 33.288 1.00 96.50 200 SER A N 1
ATOM 1473 C CA . SER A 1 200 ? -29.802 -0.638 33.135 1.00 96.50 200 SER A CA 1
ATOM 1474 C C . SER A 1 200 ? -29.739 -2.046 33.724 1.00 96.50 200 SER A C 1
ATOM 1476 O O . SER A 1 200 ? -30.711 -2.510 34.323 1.00 96.50 200 SER A O 1
ATOM 1478 N N . ARG A 1 201 ? -28.595 -2.734 33.600 1.00 97.94 201 ARG A N 1
ATOM 1479 C CA . ARG A 1 201 ? -28.366 -4.038 34.237 1.00 97.94 201 ARG A CA 1
ATOM 1480 C C . ARG A 1 201 ? -28.408 -3.920 35.759 1.00 97.94 201 ARG A C 1
ATOM 1482 O O . ARG A 1 201 ? -29.201 -4.618 36.386 1.00 97.94 201 ARG A O 1
ATOM 1489 N N . GLN A 1 202 ? -27.645 -2.991 36.332 1.00 97.56 202 GLN A N 1
ATOM 1490 C CA . GLN A 1 202 ? -27.597 -2.768 37.781 1.00 97.56 202 GLN A CA 1
ATOM 1491 C C . GLN A 1 202 ? -28.970 -2.389 38.357 1.00 97.56 202 GLN A C 1
ATOM 1493 O O . GLN A 1 202 ? -29.351 -2.873 39.423 1.00 97.56 202 GLN A O 1
ATOM 1498 N N . CYS A 1 203 ? -29.747 -1.575 37.635 1.00 97.75 203 CYS A N 1
ATOM 1499 C CA . CYS A 1 203 ? -31.117 -1.218 38.005 1.00 97.75 203 CYS A CA 1
ATOM 1500 C C . CYS A 1 203 ? -32.031 -2.455 38.058 1.00 97.75 203 CYS A C 1
ATOM 1502 O O . CYS A 1 203 ? -32.697 -2.692 39.070 1.00 97.75 203 CYS A O 1
ATOM 1504 N N . ARG A 1 204 ? -32.005 -3.300 37.016 1.00 96.50 204 ARG A N 1
ATOM 1505 C CA . ARG A 1 204 ? -32.782 -4.550 36.977 1.00 96.50 204 ARG A CA 1
ATOM 1506 C C . ARG A 1 204 ? -32.384 -5.517 38.092 1.00 96.50 204 ARG A C 1
ATOM 1508 O O . ARG A 1 204 ? -33.267 -6.063 38.744 1.00 96.50 204 ARG A O 1
ATOM 1515 N N . GLU A 1 205 ? -31.090 -5.687 38.355 1.00 97.19 205 GLU A N 1
ATOM 1516 C CA . GLU A 1 205 ? -30.583 -6.545 39.437 1.00 97.19 205 GLU A CA 1
ATOM 1517 C C . GLU A 1 205 ? -30.967 -6.025 40.831 1.00 97.19 205 GLU A C 1
ATOM 1519 O O . GLU A 1 205 ? -31.294 -6.801 41.729 1.00 97.19 205 GLU A O 1
ATOM 1524 N N . ALA A 1 206 ? -30.949 -4.707 41.045 1.00 97.00 206 ALA A N 1
ATOM 1525 C CA . ALA A 1 206 ? -31.389 -4.109 42.303 1.00 97.00 206 ALA A CA 1
ATOM 1526 C C . ALA A 1 206 ? -32.889 -4.329 42.552 1.00 97.00 206 ALA A C 1
ATOM 1528 O O . ALA A 1 206 ? -33.286 -4.615 43.681 1.00 97.00 206 ALA A O 1
ATOM 1529 N N . ILE A 1 207 ? -33.717 -4.225 41.509 1.00 95.44 207 ILE A N 1
ATOM 1530 C CA . ILE A 1 207 ? -35.154 -4.502 41.607 1.00 95.44 207 ILE A CA 1
ATOM 1531 C C . ILE A 1 207 ? -35.411 -5.993 41.819 1.00 95.44 207 ILE A C 1
ATOM 1533 O O . ILE A 1 207 ? -36.216 -6.336 42.683 1.00 95.44 207 ILE A O 1
ATOM 1537 N N . GLN A 1 208 ? -34.701 -6.868 41.101 1.00 95.44 208 GLN A N 1
ATOM 1538 C CA . GLN A 1 208 ? -34.847 -8.315 41.254 1.00 95.44 208 GLN A CA 1
ATOM 1539 C C . GLN A 1 208 ? -34.556 -8.751 42.692 1.00 95.44 208 GLN A C 1
ATOM 1541 O O . GLN A 1 208 ? -35.386 -9.413 43.302 1.00 95.44 208 GLN A O 1
ATOM 1546 N N . ARG A 1 209 ? -33.472 -8.247 43.297 1.00 96.81 209 ARG A N 1
ATOM 1547 C CA . ARG A 1 209 ? -33.157 -8.515 44.710 1.00 96.81 209 ARG A CA 1
ATOM 1548 C C . ARG A 1 209 ? -34.276 -8.105 45.672 1.00 96.81 209 ARG A C 1
ATOM 1550 O O . ARG A 1 209 ? -34.495 -8.784 46.670 1.00 96.81 209 ARG A O 1
ATOM 1557 N N . LYS A 1 210 ? -34.993 -7.010 45.394 1.00 95.38 210 LYS A N 1
ATOM 1558 C CA . LYS A 1 210 ? -36.146 -6.589 46.212 1.00 95.38 210 LYS A CA 1
ATOM 1559 C C . LYS A 1 210 ? -37.342 -7.525 46.048 1.00 95.38 210 LYS A C 1
ATOM 1561 O O . LYS A 1 210 ? -38.048 -7.761 47.021 1.00 95.38 210 LYS A O 1
ATOM 1566 N N . ILE A 1 211 ? -37.577 -8.030 44.836 1.00 91.88 211 ILE A N 1
ATOM 1567 C CA . ILE A 1 211 ? -38.621 -9.030 44.575 1.00 91.88 211 ILE A CA 1
ATOM 1568 C C . ILE A 1 211 ? -38.291 -10.313 45.342 1.00 91.88 211 ILE A C 1
ATOM 1570 O O . ILE A 1 211 ? -39.121 -10.769 46.122 1.00 91.88 211 ILE A O 1
ATOM 1574 N N . ASP A 1 212 ? -37.056 -10.805 45.223 1.00 93.88 212 ASP A N 1
ATOM 1575 C CA . ASP A 1 212 ? -36.607 -12.025 45.899 1.00 93.88 212 ASP A CA 1
ATOM 1576 C C . ASP A 1 212 ? -36.725 -11.900 47.434 1.00 93.88 212 ASP A C 1
ATOM 1578 O O . ASP A 1 212 ? -37.165 -12.828 48.108 1.00 93.88 212 ASP A O 1
ATOM 1582 N N . GLN A 1 213 ? -36.408 -10.729 48.008 1.00 94.38 213 GLN A N 1
ATOM 1583 C CA . GLN A 1 213 ? -36.602 -10.460 49.442 1.00 94.38 213 GLN A CA 1
ATOM 1584 C C . GLN A 1 213 ? -38.075 -10.517 49.874 1.00 94.38 213 GLN A C 1
ATOM 1586 O O . GLN A 1 213 ? -38.378 -11.037 50.949 1.00 94.38 213 GLN A O 1
ATOM 1591 N N . ILE A 1 214 ? -38.990 -9.985 49.056 1.00 91.44 214 ILE A N 1
ATOM 1592 C CA . ILE A 1 214 ? -40.430 -10.057 49.328 1.00 91.44 214 ILE A CA 1
ATOM 1593 C C . ILE A 1 214 ? -40.891 -11.516 49.276 1.00 91.44 214 ILE A C 1
ATOM 1595 O O . ILE A 1 214 ? -41.586 -11.958 50.190 1.00 91.44 214 ILE A O 1
ATOM 1599 N N . ASP A 1 215 ? -40.457 -12.280 48.276 1.00 90.88 215 ASP A N 1
ATOM 1600 C CA . ASP A 1 215 ? -40.818 -13.693 48.143 1.00 90.88 215 ASP A CA 1
ATOM 1601 C C . ASP A 1 215 ? -40.329 -14.519 49.346 1.00 90.88 215 ASP A C 1
ATOM 1603 O O . ASP A 1 215 ? -41.096 -15.307 49.902 1.00 90.88 215 ASP A O 1
ATOM 1607 N N . ILE A 1 216 ? -39.106 -14.267 49.830 1.00 94.06 216 ILE A N 1
ATOM 1608 C CA . ILE A 1 216 ? -38.579 -14.882 51.061 1.00 94.06 216 ILE A CA 1
ATOM 1609 C C . ILE A 1 216 ? -39.438 -14.509 52.282 1.00 94.06 216 ILE A C 1
ATOM 1611 O O . ILE A 1 216 ? -39.761 -15.380 53.088 1.00 94.06 216 ILE A O 1
ATOM 1615 N N . SER A 1 217 ? -39.854 -13.243 52.430 1.00 91.25 217 SER A N 1
ATOM 1616 C CA . SER A 1 217 ? -40.710 -12.831 53.558 1.00 91.25 217 SER A CA 1
ATOM 1617 C C . SER A 1 217 ? -42.090 -13.496 53.542 1.00 91.25 217 SER A C 1
ATOM 1619 O O . SER A 1 217 ? -42.601 -13.876 54.595 1.00 91.25 217 SER A O 1
ATOM 1621 N N . ILE A 1 218 ? -42.665 -13.705 52.353 1.00 89.44 218 ILE A N 1
ATOM 1622 C CA . ILE A 1 218 ? -43.937 -14.417 52.187 1.00 89.44 218 ILE A CA 1
ATOM 1623 C C . ILE A 1 218 ? -43.763 -15.890 52.581 1.00 89.44 218 ILE A C 1
ATOM 1625 O O . ILE A 1 218 ? -44.584 -16.426 53.322 1.00 89.44 218 ILE A O 1
ATOM 1629 N N . GLN A 1 219 ? -42.673 -16.534 52.147 1.00 91.00 219 GLN A N 1
ATOM 1630 C CA . GLN A 1 219 ? -42.349 -17.914 52.539 1.00 91.00 219 GLN A CA 1
ATOM 1631 C C . GLN A 1 219 ? -42.132 -18.064 54.053 1.00 91.00 219 GLN A C 1
ATOM 1633 O O . GLN A 1 219 ? -42.454 -19.108 54.614 1.00 91.00 219 GLN A O 1
ATOM 1638 N N . ALA A 1 220 ? -41.647 -17.017 54.726 1.00 94.50 220 ALA A N 1
ATOM 1639 C CA . ALA A 1 220 ? -41.478 -16.974 56.177 1.00 94.50 220 ALA A CA 1
ATOM 1640 C C . ALA A 1 220 ? -42.783 -16.713 56.966 1.00 94.50 220 ALA A C 1
ATOM 1642 O O . ALA A 1 220 ? -42.738 -16.613 58.192 1.00 94.50 220 ALA A O 1
ATOM 1643 N N . GLY A 1 221 ? -43.941 -16.610 56.299 1.00 91.31 221 GLY A N 1
ATOM 1644 C CA . GLY A 1 221 ? -45.250 -16.458 56.945 1.00 91.31 221 GLY A CA 1
ATOM 1645 C C . GLY A 1 221 ? -45.748 -15.017 57.101 1.00 91.31 221 GLY A C 1
ATOM 1646 O O . GLY A 1 221 ? -46.699 -14.789 57.848 1.00 91.31 221 GLY A O 1
ATOM 1647 N N . ALA A 1 222 ? -45.144 -14.039 56.416 1.00 88.81 222 ALA A N 1
ATOM 1648 C CA . ALA A 1 222 ? -45.699 -12.685 56.347 1.00 88.81 222 ALA A CA 1
ATOM 1649 C C . ALA A 1 222 ? -47.039 -12.663 55.580 1.00 88.81 222 ALA A C 1
ATOM 1651 O O . ALA A 1 222 ? -47.230 -13.435 54.638 1.00 88.81 222 ALA A O 1
ATOM 1652 N N . ASP A 1 223 ? -47.964 -11.766 55.958 1.00 85.12 223 ASP A N 1
ATOM 1653 C CA . ASP A 1 223 ? -49.277 -11.644 55.304 1.00 85.12 223 ASP A CA 1
ATOM 1654 C C . ASP A 1 223 ? -49.118 -11.342 53.797 1.00 85.12 223 ASP A C 1
ATOM 1656 O O . ASP A 1 223 ? -48.684 -10.244 53.424 1.00 85.12 223 ASP A O 1
ATOM 1660 N N . PRO A 1 224 ? -49.519 -12.263 52.899 1.00 77.38 224 PRO A N 1
ATOM 1661 C CA . PRO A 1 224 ? -49.350 -12.099 51.458 1.00 77.38 224 PRO A CA 1
ATOM 1662 C C . PRO A 1 224 ? -50.143 -10.912 50.891 1.00 77.38 224 PRO A C 1
ATOM 1664 O O . PRO A 1 224 ? -49.829 -10.419 49.802 1.00 77.38 224 PRO A O 1
ATOM 1667 N N . ASN A 1 225 ? -51.170 -10.424 51.594 1.00 80.00 225 ASN A N 1
ATOM 1668 C CA . ASN A 1 225 ? -51.960 -9.284 51.137 1.00 80.00 225 ASN A CA 1
ATOM 1669 C C . ASN A 1 225 ? -51.247 -7.942 51.357 1.00 80.00 225 ASN A C 1
ATOM 1671 O O . ASN A 1 225 ? -51.446 -7.030 50.549 1.00 80.00 225 ASN A O 1
ATOM 1675 N N . GLY A 1 226 ? -50.338 -7.845 52.334 1.00 82.50 226 GLY A N 1
ATOM 1676 C CA . GLY A 1 226 ? -49.489 -6.664 52.536 1.00 82.50 226 GLY A CA 1
ATOM 1677 C C . GLY A 1 226 ? -48.494 -6.413 51.392 1.00 82.50 226 GLY A C 1
ATOM 1678 O O . GLY A 1 226 ? -48.074 -5.277 51.164 1.00 82.50 226 GLY A O 1
ATOM 1679 N N . HIS A 1 227 ? -48.163 -7.448 50.608 1.00 78.31 227 HIS A N 1
ATOM 1680 C CA . HIS A 1 227 ? -47.081 -7.411 49.613 1.00 78.31 227 HIS A CA 1
ATOM 1681 C C . HIS A 1 227 ? -47.536 -7.300 48.140 1.00 78.31 227 HIS A C 1
ATOM 1683 O O . HIS A 1 227 ? -46.713 -7.079 47.246 1.00 78.31 227 HIS A O 1
ATOM 1689 N N . LYS A 1 228 ? -48.842 -7.370 47.842 1.00 76.19 228 LYS A N 1
ATOM 1690 C CA . LYS A 1 228 ? -49.355 -7.300 46.451 1.00 76.19 228 LYS A CA 1
ATOM 1691 C C . LYS A 1 228 ? -49.135 -5.940 45.772 1.00 76.19 228 LYS A C 1
ATOM 1693 O O . LYS A 1 228 ? -48.810 -5.879 44.584 1.00 76.19 228 LYS A O 1
ATOM 1698 N N . LEU A 1 229 ? -49.314 -4.845 46.511 1.00 74.88 229 LEU A N 1
ATOM 1699 C CA . LEU A 1 229 ? -49.094 -3.478 46.021 1.00 74.88 229 LEU A CA 1
ATOM 1700 C C . LEU A 1 229 ? -47.617 -3.183 45.675 1.00 74.88 229 LEU A C 1
ATOM 1702 O O . LEU A 1 229 ? -47.373 -2.645 44.588 1.00 74.88 229 LEU A O 1
ATOM 1706 N N . PRO A 1 230 ? -46.623 -3.541 46.516 1.00 82.25 230 PRO A N 1
ATOM 1707 C CA . PRO A 1 230 ? -45.216 -3.304 46.192 1.00 82.25 230 PRO A CA 1
ATOM 1708 C C . PRO A 1 230 ? -44.709 -4.128 44.998 1.00 82.25 230 PRO A C 1
ATOM 1710 O O . PRO A 1 230 ? -43.965 -3.584 44.184 1.00 82.25 230 PRO A O 1
ATOM 1713 N N . LEU A 1 231 ? -45.164 -5.373 44.800 1.00 84.69 231 LEU A N 1
ATOM 1714 C CA . LEU A 1 231 ? -44.728 -6.199 43.659 1.00 84.69 231 LEU A CA 1
ATOM 1715 C C . LEU A 1 231 ? -45.136 -5.618 42.295 1.00 84.69 231 LEU A C 1
ATOM 1717 O O . LEU A 1 231 ? -44.326 -5.583 41.367 1.00 84.69 231 LEU A O 1
ATOM 1721 N N . ARG A 1 232 ? -46.370 -5.106 42.158 1.00 89.00 232 ARG A N 1
ATOM 1722 C CA . ARG A 1 232 ? -46.811 -4.443 40.914 1.00 89.00 232 ARG A CA 1
ATOM 1723 C C . ARG A 1 232 ? -45.991 -3.187 40.607 1.00 89.00 232 ARG A C 1
ATOM 1725 O O . ARG A 1 232 ? -45.656 -2.957 39.447 1.00 89.00 232 ARG A O 1
ATOM 1732 N N . ARG A 1 233 ? -45.646 -2.394 41.630 1.00 92.75 233 ARG A N 1
ATOM 1733 C CA . ARG A 1 233 ? -44.790 -1.207 41.460 1.00 92.75 233 ARG A CA 1
ATOM 1734 C C . ARG A 1 233 ? -43.365 -1.584 41.061 1.00 92.75 233 ARG A C 1
ATOM 1736 O O . ARG A 1 233 ? -42.841 -0.975 40.138 1.00 92.75 233 ARG A O 1
ATOM 1743 N N . LEU A 1 234 ? -42.773 -2.602 41.688 1.00 92.00 234 LEU A N 1
ATOM 1744 C CA . LEU A 1 234 ? -41.416 -3.061 41.367 1.00 92.00 234 LEU A CA 1
ATOM 1745 C C . LEU A 1 234 ? -41.308 -3.586 39.931 1.00 92.00 234 LEU A C 1
ATOM 1747 O O . LEU A 1 234 ? -40.375 -3.221 39.225 1.00 92.00 234 LEU A O 1
ATOM 1751 N N . ARG A 1 235 ? -42.292 -4.358 39.452 1.00 90.25 235 ARG A N 1
ATOM 1752 C CA . ARG A 1 235 ? -42.320 -4.817 38.050 1.00 90.25 235 ARG A CA 1
ATOM 1753 C C . ARG A 1 235 ? -42.446 -3.663 37.056 1.00 90.25 235 ARG A C 1
ATOM 1755 O O . ARG A 1 235 ? -41.782 -3.678 36.026 1.00 90.25 235 ARG A O 1
ATOM 1762 N N . LYS A 1 236 ? -43.248 -2.641 37.380 1.00 93.88 236 LYS A N 1
ATOM 1763 C CA . LYS A 1 236 ? -43.326 -1.419 36.567 1.00 93.88 236 LYS A CA 1
ATOM 1764 C C . LYS A 1 236 ? -41.981 -0.676 36.546 1.00 93.88 236 LYS A C 1
ATOM 1766 O O . LYS A 1 236 ? -41.498 -0.327 35.476 1.00 93.88 236 LYS A O 1
ATOM 1771 N N . GLN A 1 237 ? -41.331 -0.523 37.698 1.00 91.88 237 GLN A N 1
ATOM 1772 C CA . GLN A 1 237 ? -39.995 0.080 37.778 1.00 91.88 237 GLN A CA 1
ATOM 1773 C C . GLN A 1 237 ? -38.939 -0.730 37.008 1.00 91.88 237 GLN A C 1
ATOM 1775 O O . GLN A 1 237 ? -38.030 -0.153 36.422 1.00 91.88 237 GLN A O 1
ATOM 1780 N N . GLN A 1 238 ? -39.069 -2.058 36.943 1.00 92.19 238 GLN A N 1
ATOM 1781 C CA . GLN A 1 238 ? -38.161 -2.913 36.174 1.00 92.19 238 GLN A CA 1
ATOM 1782 C C . GLN A 1 238 ? -38.233 -2.634 34.668 1.00 92.19 238 GLN A C 1
ATOM 1784 O O . GLN A 1 238 ? -37.195 -2.639 34.008 1.00 92.19 238 GLN A O 1
ATOM 1789 N N . SER A 1 239 ? -39.429 -2.351 34.137 1.00 92.69 239 SER A N 1
ATOM 1790 C CA . SER A 1 239 ? -39.600 -1.918 32.741 1.00 92.69 239 SER A CA 1
ATOM 1791 C C . SER A 1 239 ? -39.111 -0.492 32.473 1.00 92.69 239 SER A C 1
ATOM 1793 O O . SER A 1 239 ? -38.876 -0.146 31.325 1.00 92.69 239 SER A O 1
ATOM 1795 N N . GLU A 1 240 ? -38.928 0.324 33.515 1.00 94.81 240 GLU A N 1
ATOM 1796 C CA . GLU A 1 240 ? -38.420 1.700 33.410 1.00 94.81 240 GLU A CA 1
ATOM 1797 C C . GLU A 1 240 ? -36.877 1.772 33.510 1.00 94.81 240 GLU A C 1
ATOM 1799 O O . GLU A 1 240 ? -36.292 2.824 33.275 1.00 94.81 240 GLU A O 1
ATOM 1804 N N . CYS A 1 241 ? -36.194 0.664 33.835 1.00 92.00 241 CYS A N 1
ATOM 1805 C CA . CYS A 1 241 ? -34.736 0.615 34.022 1.00 92.00 241 CYS A CA 1
ATOM 1806 C C . CYS A 1 241 ? -33.901 0.715 32.730 1.00 92.00 241 CYS A C 1
ATOM 1808 O O . CYS A 1 241 ? -32.669 0.718 32.811 1.00 92.00 241 CYS A O 1
ATOM 1810 N N . GLY A 1 242 ? -34.497 0.756 31.542 1.00 79.56 242 GLY A N 1
ATOM 1811 C CA . GLY A 1 242 ? -33.739 0.871 30.293 1.00 79.56 242 GLY A CA 1
ATOM 1812 C C . GLY A 1 242 ? -34.608 0.833 29.061 1.00 79.56 242 GLY A C 1
ATOM 1813 O O . GLY A 1 242 ? -35.393 -0.133 28.964 1.00 79.56 242 GLY A O 1
#

pLDDT: mean 81.76, std 16.62, range [38.72, 97.94]

Solvent-accessible surface area (backbone atoms only — not comparable to full-atom values): 14172 Å² total; per-residue (Å²): 141,85,87,84,85,80,83,82,80,83,81,81,77,76,82,75,77,88,54,53,30,43,32,39,46,97,86,69,51,79,47,78,34,78,57,83,65,59,93,88,34,64,81,47,74,59,70,64,79,80,70,66,85,58,65,77,41,39,48,80,56,42,44,64,50,44,44,52,51,40,50,44,40,74,70,69,44,50,70,68,54,53,36,43,72,34,65,25,80,86,35,40,34,75,13,39,45,44,48,52,53,56,56,55,71,46,67,82,42,88,86,62,48,62,66,56,52,32,53,53,48,48,57,42,33,75,71,42,76,38,46,56,33,37,66,90,26,44,20,64,61,53,35,66,74,48,66,39,80,82,36,76,75,70,67,84,70,73,60,82,79,60,59,61,56,59,53,50,49,54,52,49,52,50,53,52,50,52,52,52,52,52,51,49,53,52,50,51,50,52,51,52,55,50,54,50,53,51,51,24,48,54,47,37,53,56,46,47,54,54,51,54,51,50,54,51,42,41,75,74,69,46,68,66,76,78,48,56,67,58,54,59,51,48,56,55,51,48,67,67,34,108

Foldseek 3Di:
DDDDDDDDDDDPDDPLPQFWWWWADPVRDIDIDSDFDDPVTDTDRPPDDPDPCFDQAPCLLVLVLLLVLLVCLVVVDDLQNVCVLLVHPVQAAQLSNVSSVQSNVCSPPPPQDSVNSSVVSSVCSNSCVSGHPDQSNGGPSVQVVQVHPPRPSPDPPVPVVVVVVVVVVVVVVVVVVVVVVVVVVVVVVVVVVVVLVVQLVVQLVVLVVVVVVLVVVVVVPPDPVVCPVVVVVSVVSNVVSD

Sequence (242 aa):
MKRSLFLAALLAAATADAAVYRCTGADGATTYSQTPCSAAAERVVVDKAPGSTGTSADCRVAEPFSRAVAKMMKQRLSKDETIAEFGGPGALKSGAGRLVNYVYLYGASPNMTQERIVTLTMAQCGSGAFGDVSCPALPNAYTEAGGGCEGEFSEFDADPQVNVFARNREKSDARARERSEQMSAQTDKMKADYAQRERSRQCREAIQRKIDQIDISIQAGADPNGHKLPLRRLRKQQSECG

Secondary structure (DSSP, 8-state):
------------------PPEEEE-TTS-EEEESSPPPTTS-EEE--SSS---S----HHHHHHHHHHHHHHHHTT--HHHHHHHTT-TTTS-HHHHHHHHHHHTTTT-TT--HHHHHHHHHHHHHTTTT----GGGS-HHHHHHTT-SSS--------TT-HHHHHHHHHHHHHHHHHHHHHHHHHHHHHHHHHHHHHHHHHHHHHHHHHHHHHHHHHTT--TTTTHHHHHHHHHHHHH--

Radius of gyration: 39.09 Å; Cα contacts (8 Å, |Δi|>4): 197; chains: 1; bounding box: 126×68×93 Å